Protein AF-A0A4D9CX64-F1 (afdb_monomer_lite)

Secondary structure (DSSP, 8-state):
-HHHHHHHHHHHS-----EEESSPPSSTT-EEEEEEEE-----S---------PPPPPP--PPP----EEEEEEEEEEESSPPTT--PPP-SEEEE-SBGGGHHHHHHHHGGG--TT-EEEE--BSS-HHHHHHHHHHHHHHHHT-S--PEEEE--SSS-GGGHHHHHHHHHHHHHHHHHHHHHTT--GGGGTTTS-SS--S--THHHHHHHHHHHHHHHHHHHHHTTT-SS--PPPPPHHHHHHHHHHHHHHTTTPPPHHHHHHHHHHHHHSS-----

Sequence (279 aa):
MGCLVAAALSEKAKAKVTLLTRRSPPSPMATVQVKKSYPDIPPVFSSSFSSSSSPSSPSSSSPSSPTGKSYAATLPLQSSQTEEGGEAPGIKYLLMLTKAYDFKKALRQIFPRLTAESVVVVLSNGMGWEEEAKEVLREGGKEGGREGGPTLVLGSVTHAPVDMRRRLWLKFGANCIINPLTLLLHCRNGAVLEGGREGGREGGLGELILALCEETAQVAKALAKETSGSPTPPCPSPTAGELEAFTVKVAAATAWNESSMLRDGRAGGRRGGGRRSST

Radius of gyration: 22.73 Å; chains: 1; bounding box: 49×67×65 Å

pLDDT: mean 71.19, std 17.68, range [28.33, 91.06]

Foldseek 3Di:
DVLVVQLCCCPPVVDQDAAEDQDADPDQFDKDKDKDKDFPQPPPDDPDDDDDDDDDDDDDDDDDDGPIDMTIDIHHYGYLADDVPDDDAAAQEAEAAEELVCLLVSCLSNQVSYDLNHEYEYPYQDDDSVVSVVVSQVVSCVVPVDDHGHHYHYDDPDDDPLCPLQVSLLSVLLCVQQQVQCQVLVAFLQCLQQCRDPPDDPDHCLVVSLVSLQVSQVVQQVVLVVVVPDPDDRRHHDHSVSSSVSNNVVSVSRVPDRRPNNVVSVVVVVVPPPDDDDD

Structure (mmCIF, N/CA/C/O backbone):
data_AF-A0A4D9CX64-F1
#
_entry.id   AF-A0A4D9CX64-F1
#
loop_
_atom_site.group_PDB
_atom_site.id
_atom_site.type_symbol
_atom_site.label_atom_id
_atom_site.label_alt_id
_atom_site.label_comp_id
_atom_site.label_asym_id
_atom_site.label_entity_id
_atom_site.label_seq_id
_atom_site.pdbx_PDB_ins_code
_atom_site.Cartn_x
_atom_site.Cartn_y
_atom_site.Cartn_z
_atom_site.occupancy
_atom_site.B_iso_or_equiv
_atom_site.auth_seq_id
_atom_site.auth_comp_id
_atom_site.auth_asym_id
_atom_site.auth_atom_id
_atom_site.pdbx_PDB_model_num
ATOM 1 N N . MET A 1 1 ? -9.738 0.998 -2.595 1.00 59.06 1 MET A N 1
ATOM 2 C CA . MET A 1 1 ? -9.475 -0.266 -1.879 1.00 59.06 1 MET A CA 1
ATOM 3 C C . MET A 1 1 ? -10.247 -0.310 -0.563 1.00 59.06 1 MET A C 1
ATOM 5 O O . MET A 1 1 ? -11.079 -1.192 -0.426 1.00 59.06 1 MET A O 1
ATOM 9 N N . GLY A 1 2 ? -10.110 0.688 0.322 1.00 70.56 2 GLY A N 1
ATOM 10 C CA . GLY A 1 2 ? -10.780 0.666 1.630 1.00 70.56 2 GLY A CA 1
ATOM 11 C C . GLY A 1 2 ? -12.305 0.487 1.631 1.00 70.56 2 GLY A C 1
ATOM 12 O O . GLY A 1 2 ? -12.797 -0.372 2.350 1.00 70.56 2 GLY A O 1
ATOM 13 N N . CYS A 1 3 ? -13.059 1.186 0.772 1.00 72.75 3 CYS A N 1
ATOM 14 C CA . CYS A 1 3 ? -14.520 1.010 0.727 1.00 72.75 3 CYS A CA 1
ATOM 15 C C . CYS A 1 3 ? -14.935 -0.407 0.284 1.00 72.75 3 CYS A C 1
ATOM 17 O O . CYS A 1 3 ? -15.920 -0.935 0.780 1.00 72.75 3 CYS A O 1
ATOM 19 N N . LEU A 1 4 ? -14.173 -1.042 -0.618 1.00 73.81 4 LEU A N 1
ATOM 20 C CA . LEU A 1 4 ? -14.433 -2.427 -1.028 1.00 73.81 4 LEU A CA 1
ATOM 21 C C . LEU A 1 4 ? -14.202 -3.397 0.131 1.00 73.81 4 LEU A C 1
ATOM 23 O O . LEU A 1 4 ? -15.043 -4.250 0.369 1.00 73.81 4 LEU A O 1
ATOM 27 N N . VAL A 1 5 ? -13.071 -3.266 0.832 1.00 75.06 5 VAL A N 1
ATOM 28 C CA . VAL A 1 5 ? -12.756 -4.109 1.997 1.00 75.06 5 VAL A CA 1
ATOM 29 C C . VAL A 1 5 ? -13.847 -3.955 3.053 1.00 75.06 5 VAL A C 1
ATOM 31 O O . VAL A 1 5 ? -14.349 -4.948 3.562 1.00 75.06 5 VAL A O 1
ATOM 34 N N . ALA A 1 6 ? -14.276 -2.719 3.311 1.00 79.94 6 ALA A N 1
ATOM 35 C CA . ALA A 1 6 ? -15.353 -2.429 4.246 1.00 79.94 6 ALA A CA 1
ATOM 36 C C . ALA A 1 6 ? -16.689 -3.073 3.828 1.00 79.94 6 ALA A C 1
ATOM 38 O O . ALA A 1 6 ? -17.335 -3.719 4.651 1.00 79.94 6 ALA A O 1
ATOM 39 N N . ALA A 1 7 ? -17.071 -2.963 2.550 1.00 78.56 7 ALA A N 1
ATOM 40 C CA . ALA A 1 7 ? -18.278 -3.600 2.027 1.00 78.56 7 ALA A CA 1
ATOM 41 C C . ALA A 1 7 ? -18.195 -5.133 2.096 1.00 78.56 7 ALA A C 1
ATOM 43 O O . ALA A 1 7 ? -19.133 -5.775 2.550 1.00 78.56 7 ALA A O 1
ATOM 44 N N . ALA A 1 8 ? -17.053 -5.722 1.735 1.00 77.06 8 ALA A N 1
ATOM 45 C CA . ALA A 1 8 ? -16.848 -7.166 1.793 1.00 77.06 8 ALA A CA 1
ATOM 46 C C . ALA A 1 8 ? -16.874 -7.710 3.232 1.00 77.06 8 ALA A C 1
ATOM 48 O O . ALA A 1 8 ? -17.474 -8.754 3.474 1.00 77.06 8 ALA A O 1
ATOM 49 N N . LEU A 1 9 ? -16.264 -7.009 4.194 1.00 79.44 9 LEU A N 1
ATOM 50 C CA . LEU A 1 9 ? -16.314 -7.379 5.614 1.00 79.44 9 LEU A CA 1
ATOM 51 C C . LEU A 1 9 ? -17.736 -7.282 6.177 1.00 79.44 9 LEU A C 1
ATOM 53 O O . LEU A 1 9 ? -18.161 -8.161 6.925 1.00 79.44 9 LEU A O 1
ATOM 57 N N . SER A 1 10 ? -18.478 -6.243 5.797 1.00 81.31 10 SER A N 1
ATOM 58 C CA . SER A 1 10 ? -19.868 -6.073 6.217 1.00 81.31 10 SER A CA 1
ATOM 59 C C . SER A 1 10 ? -20.778 -7.151 5.618 1.00 81.31 10 SER A C 1
ATOM 61 O O . SER A 1 10 ? -21.528 -7.786 6.351 1.00 81.31 10 SER A O 1
ATOM 63 N N . GLU A 1 11 ? -20.674 -7.412 4.315 1.00 80.69 11 GLU A N 1
ATOM 64 C CA . GLU A 1 11 ? -21.572 -8.319 3.594 1.00 80.69 11 GLU A CA 1
ATOM 65 C C . GLU A 1 11 ? -21.239 -9.802 3.830 1.00 80.69 11 GLU A C 1
ATOM 67 O O . GLU A 1 11 ? -22.131 -10.600 4.111 1.00 80.69 11 GLU A O 1
ATOM 72 N N . LYS A 1 12 ? -19.954 -10.191 3.760 1.00 75.81 12 LYS A N 1
ATOM 73 C CA . LYS A 1 12 ? -19.540 -11.603 3.874 1.00 75.81 12 LYS A CA 1
ATOM 74 C C . LYS A 1 12 ? -19.226 -12.042 5.292 1.00 75.81 12 LYS A C 1
ATOM 76 O O . LYS A 1 12 ? -19.611 -13.139 5.681 1.00 75.81 12 LYS A O 1
ATOM 81 N N . ALA A 1 13 ? -18.504 -11.218 6.048 1.00 74.25 13 ALA A N 1
ATOM 82 C CA . ALA A 1 13 ? -18.108 -11.566 7.412 1.00 74.25 13 ALA A CA 1
ATOM 83 C C . ALA A 1 13 ? -19.136 -11.109 8.460 1.00 74.25 13 ALA A C 1
ATOM 85 O O . ALA A 1 13 ? -18.946 -11.382 9.642 1.00 74.25 13 ALA A O 1
ATOM 86 N N . LYS A 1 14 ? -20.208 -10.411 8.043 1.00 80.00 14 LYS A N 1
ATOM 87 C CA . LYS A 1 14 ? -21.229 -9.818 8.928 1.00 80.00 14 LYS A CA 1
ATOM 88 C C . LYS A 1 14 ? -20.616 -8.958 10.043 1.00 80.00 14 LYS A C 1
ATOM 90 O O . LYS A 1 14 ? -21.176 -8.835 11.130 1.00 80.00 14 LYS A O 1
ATOM 95 N N . ALA A 1 15 ? -19.448 -8.371 9.781 1.00 78.50 15 ALA A N 1
ATOM 96 C CA . ALA A 1 15 ? -18.737 -7.559 10.754 1.00 78.50 15 ALA A CA 1
ATOM 97 C C . ALA A 1 15 ? -19.396 -6.179 10.884 1.00 78.50 15 ALA A C 1
ATOM 99 O O . ALA A 1 15 ? -19.818 -5.578 9.891 1.00 78.50 15 ALA A O 1
ATOM 100 N N . LYS A 1 16 ? -19.428 -5.634 12.105 1.00 85.62 16 LYS A N 1
ATOM 101 C CA . LYS A 1 16 ? -19.806 -4.235 12.335 1.00 85.62 16 LYS A CA 1
ATOM 102 C C . LYS A 1 16 ? -18.655 -3.339 11.881 1.00 85.62 16 LYS A C 1
ATOM 104 O O . LYS A 1 16 ? -17.635 -3.245 12.558 1.00 85.62 16 LYS A O 1
ATOM 109 N N . VAL A 1 17 ? -18.815 -2.705 10.723 1.00 86.62 17 VAL A N 1
ATOM 110 C CA . VAL A 1 17 ? -17.788 -1.856 10.109 1.00 86.62 17 VAL A CA 1
ATOM 111 C C . VAL A 1 17 ? -18.222 -0.396 10.165 1.00 86.62 17 VAL A C 1
ATOM 113 O O . VAL A 1 17 ? -19.320 -0.064 9.733 1.00 86.62 17 VAL A O 1
ATOM 116 N N . THR A 1 18 ? -17.332 0.474 10.640 1.00 87.94 18 THR A N 1
ATOM 117 C CA . THR A 1 18 ? -17.516 1.931 10.642 1.00 87.94 18 THR A CA 1
ATOM 118 C C . THR A 1 18 ? -16.404 2.579 9.829 1.00 87.94 18 THR A C 1
ATOM 120 O O . THR A 1 18 ? -15.235 2.222 9.975 1.00 87.94 18 THR A O 1
ATOM 123 N N . LEU A 1 19 ? -16.755 3.536 8.970 1.00 88.12 19 LEU A N 1
ATOM 124 C CA . LEU A 1 19 ? -15.785 4.319 8.213 1.00 88.12 19 LEU A CA 1
ATOM 125 C C . LEU A 1 19 ? -15.414 5.579 8.996 1.00 88.12 19 LEU A C 1
ATOM 127 O O . LEU A 1 19 ? -16.281 6.374 9.351 1.00 88.12 19 LEU A O 1
ATOM 131 N N . LEU A 1 20 ? -14.118 5.772 9.237 1.00 86.81 20 LEU A N 1
ATOM 132 C CA . LEU A 1 20 ? -13.610 6.975 9.890 1.00 86.81 20 LEU A CA 1
ATOM 133 C C . LEU A 1 20 ? -13.260 8.040 8.852 1.00 86.81 20 LEU A C 1
ATOM 135 O O . LEU A 1 20 ? -12.518 7.775 7.902 1.00 86.81 20 LEU A O 1
ATOM 139 N N . THR A 1 21 ? -13.783 9.250 9.038 1.00 83.06 21 THR A N 1
ATOM 140 C CA . THR A 1 21 ? -13.524 10.395 8.162 1.00 83.06 21 THR A CA 1
ATOM 141 C C . THR A 1 21 ? -12.762 11.486 8.888 1.00 83.06 21 THR A C 1
ATOM 143 O O . THR A 1 21 ? -13.040 11.814 10.037 1.00 83.06 21 THR A O 1
ATOM 146 N N . ARG A 1 22 ? -11.831 12.118 8.164 1.00 75.62 22 ARG A N 1
ATOM 147 C CA . ARG A 1 22 ? -11.000 13.205 8.696 1.00 75.62 22 ARG A CA 1
ATOM 148 C C . ARG A 1 22 ? -11.808 14.423 9.155 1.00 75.62 22 ARG A C 1
ATOM 150 O O . ARG A 1 22 ? -11.364 15.123 10.058 1.00 75.62 22 ARG A O 1
ATOM 157 N N . ARG A 1 23 ? -12.930 14.704 8.487 1.00 76.12 23 ARG A N 1
ATOM 158 C CA . ARG A 1 23 ? -13.875 15.772 8.842 1.00 76.12 23 ARG A CA 1
ATOM 159 C C . ARG A 1 23 ? -15.072 15.159 9.550 1.00 76.12 23 ARG A C 1
ATOM 161 O O . ARG A 1 23 ? -15.461 14.045 9.187 1.00 76.12 23 ARG A O 1
ATOM 168 N N . SER A 1 24 ? -15.663 15.905 10.481 1.00 74.00 24 SER A N 1
ATOM 169 C CA . SER A 1 24 ? -16.933 15.519 11.084 1.00 74.00 24 SER A CA 1
ATOM 170 C C . SER A 1 24 ? -17.982 15.319 9.986 1.00 74.00 24 SER A C 1
ATOM 172 O O . SER A 1 24 ? -18.069 16.142 9.064 1.00 74.00 24 SER A O 1
ATOM 174 N N . PRO A 1 25 ? -18.720 14.200 10.014 1.00 75.00 25 PRO A N 1
ATOM 175 C CA . PRO A 1 25 ? -19.797 13.976 9.069 1.00 75.00 25 PRO A CA 1
ATOM 176 C C . PRO A 1 25 ? -20.883 15.056 9.222 1.00 75.00 25 PRO A C 1
ATOM 178 O O . PRO A 1 25 ? -21.025 15.637 10.295 1.00 75.00 25 PRO A O 1
ATOM 181 N N . PRO A 1 26 ? -21.688 15.311 8.175 1.00 70.81 26 PRO A N 1
ATOM 182 C CA . PRO A 1 26 ? -22.748 16.324 8.217 1.00 70.81 26 PRO A CA 1
ATOM 183 C C . PRO A 1 26 ? -23.865 16.000 9.226 1.00 70.81 26 PRO A C 1
ATOM 185 O O . PRO A 1 26 ? -24.699 16.850 9.513 1.00 70.81 26 PRO A O 1
ATOM 188 N N . SER A 1 27 ? -23.906 14.766 9.735 1.00 74.75 27 SER A N 1
ATOM 189 C CA . SER A 1 27 ? -24.845 14.293 10.749 1.00 74.75 27 SER A CA 1
ATOM 190 C C . SER A 1 27 ? -24.214 13.139 11.544 1.00 74.75 27 SER A C 1
ATOM 192 O O . SER A 1 27 ? -23.472 12.347 10.952 1.00 74.75 27 SER A O 1
ATOM 194 N N . PRO A 1 28 ? -24.541 12.974 12.840 1.00 68.50 28 PRO A N 1
ATOM 195 C CA . PRO A 1 28 ? -24.103 11.831 13.650 1.00 68.50 28 PRO A CA 1
ATOM 196 C C . PRO A 1 28 ? -24.631 10.473 13.150 1.00 68.50 28 PRO A C 1
ATOM 198 O O . PRO A 1 28 ? -24.070 9.436 13.495 1.00 68.50 28 PRO A O 1
ATOM 201 N N . MET A 1 29 ? -25.672 10.460 12.304 1.00 75.81 29 MET A N 1
ATOM 202 C CA . MET A 1 29 ? -26.190 9.252 11.639 1.00 75.81 29 MET A CA 1
ATOM 203 C C . MET A 1 29 ? -25.788 9.161 10.160 1.00 75.81 29 MET A C 1
ATOM 205 O O . MET A 1 29 ? -26.411 8.434 9.385 1.00 75.81 29 MET A O 1
ATOM 209 N N . ALA A 1 30 ? -24.771 9.912 9.726 1.00 83.75 30 ALA A N 1
ATOM 210 C CA . ALA A 1 30 ? -24.348 9.875 8.335 1.00 83.75 30 ALA A CA 1
ATOM 211 C C . ALA A 1 30 ? -23.888 8.467 7.935 1.00 83.75 30 ALA A C 1
ATOM 213 O O . ALA A 1 30 ? -23.122 7.806 8.638 1.00 83.75 30 ALA A O 1
ATOM 214 N N . THR A 1 31 ? -24.328 8.027 6.760 1.00 87.19 31 THR A N 1
ATOM 215 C CA . THR A 1 31 ? -23.933 6.747 6.175 1.00 87.19 31 THR A CA 1
ATOM 216 C C . THR A 1 31 ? -23.414 6.945 4.757 1.00 87.19 31 THR A C 1
ATOM 218 O O . THR A 1 31 ? -23.707 7.941 4.096 1.00 87.19 31 THR A O 1
ATOM 221 N N . VAL A 1 32 ? -22.621 5.987 4.282 1.00 85.06 32 VAL A N 1
ATOM 222 C CA . VAL A 1 32 ? -22.150 5.921 2.898 1.00 85.06 32 VAL A CA 1
ATOM 223 C C . VAL A 1 32 ? -22.596 4.609 2.291 1.00 85.06 32 VAL A C 1
ATOM 225 O O . VAL A 1 32 ? -22.288 3.537 2.811 1.00 85.06 32 VAL A O 1
ATOM 228 N N . GLN A 1 33 ? -23.269 4.704 1.147 1.00 85.44 33 GLN A N 1
ATOM 229 C CA . GLN A 1 33 ? -23.520 3.552 0.297 1.00 85.44 33 GLN A CA 1
ATOM 230 C C . GLN A 1 33 ? -22.275 3.256 -0.534 1.00 85.44 33 GLN A C 1
ATOM 232 O O . GLN A 1 33 ? -21.823 4.071 -1.342 1.00 85.44 33 GLN A O 1
ATOM 237 N N . VAL A 1 34 ? -21.712 2.069 -0.344 1.00 81.56 34 VAL A N 1
ATOM 238 C CA . VAL A 1 34 ? -20.621 1.556 -1.161 1.00 81.56 34 VAL A CA 1
ATOM 239 C C . VAL A 1 34 ? -21.179 0.475 -2.063 1.00 81.56 34 VAL A C 1
ATOM 241 O O . VAL A 1 34 ? -21.639 -0.545 -1.569 1.00 81.56 34 VAL A O 1
ATOM 244 N N . LYS A 1 35 ? -21.074 0.665 -3.381 1.00 81.94 35 LYS A N 1
ATOM 245 C CA . LYS A 1 35 ? -21.313 -0.381 -4.381 1.00 81.94 35 LYS A CA 1
ATOM 246 C C . LYS A 1 35 ? -20.073 -0.534 -5.251 1.00 81.94 35 LYS A C 1
ATOM 248 O O . LYS A 1 35 ? -19.626 0.429 -5.884 1.00 81.94 35 LYS A O 1
ATOM 253 N N . LYS A 1 36 ? -19.474 -1.724 -5.252 1.00 72.94 36 LYS A N 1
ATOM 254 C CA . LYS A 1 36 ? -18.280 -2.021 -6.047 1.00 72.94 36 LYS A CA 1
ATOM 255 C C . LYS A 1 36 ? -18.340 -3.416 -6.646 1.00 72.94 36 LYS A C 1
ATOM 257 O O . LYS A 1 36 ? -18.462 -4.396 -5.924 1.00 72.94 36 LYS A O 1
ATOM 262 N N . SER A 1 37 ? -18.159 -3.481 -7.958 1.00 69.25 37 SER A N 1
ATOM 263 C CA . SER A 1 37 ? -18.071 -4.726 -8.713 1.00 69.25 37 SER A CA 1
ATOM 264 C C . SER A 1 37 ? -16.650 -4.918 -9.218 1.00 69.25 37 SER A C 1
ATOM 266 O O . SER A 1 37 ? -15.996 -3.953 -9.620 1.00 69.25 37 SER A O 1
ATOM 268 N N . TYR A 1 38 ? -16.175 -6.155 -9.164 1.00 61.81 38 TYR A N 1
ATOM 269 C CA . TYR A 1 38 ? -14.876 -6.554 -9.680 1.00 61.81 38 TYR A CA 1
ATOM 270 C C . TYR A 1 38 ? -15.043 -7.775 -10.573 1.00 61.81 38 TYR A C 1
ATOM 272 O O . TYR A 1 38 ? -15.845 -8.649 -10.240 1.00 61.81 38 TYR A O 1
ATOM 280 N N . PRO A 1 39 ? -14.303 -7.847 -11.690 1.00 57.12 39 PRO A N 1
ATOM 281 C CA . PRO A 1 39 ? -14.264 -9.062 -12.487 1.00 57.12 39 PRO A CA 1
ATOM 282 C C . PRO A 1 39 ? -13.769 -10.217 -11.613 1.00 57.12 39 PRO A C 1
ATOM 284 O O . PRO A 1 39 ? -12.989 -9.998 -10.679 1.00 57.12 39 PRO A O 1
ATOM 2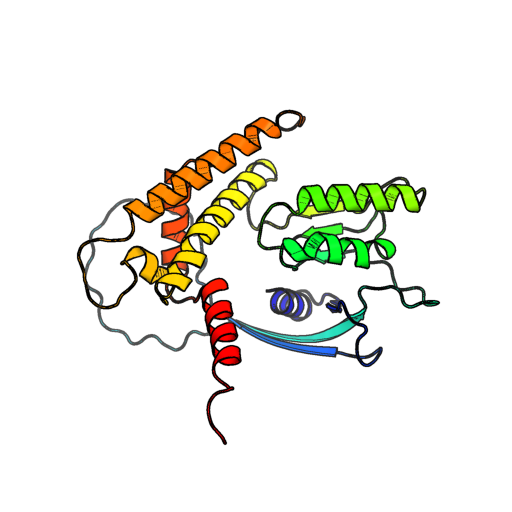87 N N . ASP A 1 40 ? -14.225 -11.435 -11.898 1.00 55.16 40 ASP A N 1
ATOM 288 C CA . ASP A 1 40 ? -13.615 -12.609 -11.292 1.00 55.16 40 ASP A CA 1
ATOM 289 C C . ASP A 1 40 ? -12.140 -12.637 -11.690 1.00 55.16 40 ASP A C 1
ATOM 291 O O . ASP A 1 40 ? -11.783 -12.756 -12.861 1.00 55.16 40 ASP A O 1
ATOM 295 N N . ILE A 1 41 ? -11.279 -12.435 -10.695 1.00 48.91 41 ILE A N 1
ATOM 296 C CA . ILE A 1 41 ? -9.842 -12.566 -10.872 1.00 48.91 41 ILE A CA 1
ATOM 297 C C . ILE A 1 41 ? -9.594 -14.077 -10.842 1.00 48.91 41 ILE A C 1
ATOM 299 O O . ILE A 1 41 ? -9.869 -14.686 -9.800 1.00 48.91 41 ILE A O 1
ATOM 303 N N . PRO A 1 42 ? -9.134 -14.706 -11.943 1.00 43.91 42 PRO A N 1
ATOM 304 C CA . PRO A 1 42 ? -8.733 -16.107 -11.899 1.00 43.91 42 PRO A CA 1
ATOM 305 C C . PRO A 1 42 ? -7.696 -16.271 -10.781 1.00 43.91 42 PRO A C 1
ATOM 307 O O . PRO A 1 42 ? -6.931 -15.332 -10.543 1.00 43.91 42 PRO A O 1
ATOM 310 N N . PRO A 1 43 ? -7.686 -17.402 -10.052 1.00 37.56 43 PRO A N 1
ATOM 311 C CA . PRO A 1 43 ? -6.777 -17.598 -8.934 1.00 37.56 43 PRO A CA 1
ATOM 312 C C . PRO A 1 43 ? -5.353 -17.316 -9.402 1.00 37.56 43 PRO A C 1
ATOM 314 O O . PRO A 1 43 ? -4.764 -18.057 -10.187 1.00 37.56 43 PRO A O 1
ATOM 317 N N . VAL A 1 44 ? -4.808 -16.191 -8.946 1.00 42.94 44 VAL A N 1
ATOM 318 C CA . VAL A 1 44 ? -3.391 -15.922 -9.100 1.00 42.94 44 VAL A CA 1
ATOM 319 C C . VAL A 1 44 ? -2.751 -16.976 -8.211 1.00 42.94 44 VAL A C 1
ATOM 321 O O . VAL A 1 44 ? -3.060 -17.013 -7.023 1.00 42.94 44 VAL A O 1
ATOM 324 N N . PHE A 1 45 ? -1.917 -17.835 -8.794 1.00 41.00 45 PHE A N 1
ATOM 325 C CA . PHE A 1 45 ? -1.191 -18.921 -8.126 1.00 41.00 45 PHE A CA 1
ATOM 326 C C . PHE A 1 45 ? -1.961 -20.247 -7.960 1.00 41.00 45 PHE A C 1
ATOM 328 O O . PHE A 1 45 ? -2.460 -20.575 -6.889 1.00 41.00 45 PHE A O 1
ATOM 335 N N . SER A 1 46 ? -1.916 -21.079 -9.005 1.00 32.50 46 SER A N 1
ATOM 336 C CA . SER A 1 46 ? -1.621 -22.505 -8.822 1.00 32.50 46 SER A CA 1
ATOM 337 C C . SER A 1 46 ? -0.111 -22.666 -8.968 1.00 32.50 46 SER A C 1
ATOM 339 O O . SER A 1 46 ? 0.444 -22.389 -10.032 1.00 32.50 46 SER A O 1
ATOM 341 N N . SER A 1 47 ? 0.581 -23.038 -7.896 1.00 36.06 47 SER A N 1
ATOM 342 C CA . SER A 1 47 ? 1.972 -23.476 -7.971 1.00 36.06 47 SER A CA 1
ATOM 343 C C . SER A 1 47 ? 2.021 -24.804 -8.722 1.00 36.06 47 SER A C 1
ATOM 345 O O . SER A 1 47 ? 1.843 -25.870 -8.137 1.00 36.06 47 SER A O 1
ATOM 347 N N . SER A 1 48 ? 2.243 -24.745 -10.028 1.00 30.47 48 SER A N 1
ATOM 348 C CA . SER A 1 48 ? 2.567 -25.922 -10.825 1.00 30.47 48 SER A CA 1
ATOM 349 C C . SER A 1 48 ? 3.644 -25.520 -11.821 1.00 30.47 48 SER A C 1
ATOM 351 O O . SER A 1 48 ? 3.368 -25.043 -12.916 1.00 30.47 48 SER A O 1
ATOM 353 N N . PHE A 1 49 ? 4.897 -25.659 -11.391 1.00 32.53 49 PHE A N 1
ATOM 354 C CA . PHE A 1 49 ? 6.011 -25.800 -12.317 1.00 32.53 49 PHE A CA 1
ATOM 355 C C . PHE A 1 49 ? 5.766 -27.086 -13.110 1.00 32.53 49 PHE A C 1
ATOM 357 O O . PHE A 1 49 ? 5.790 -28.179 -12.550 1.00 32.53 49 PHE A O 1
ATOM 364 N N . SER A 1 50 ? 5.499 -26.969 -14.403 1.00 28.33 50 SER A N 1
ATOM 365 C CA . SER A 1 50 ? 5.667 -28.074 -15.340 1.00 28.33 50 SER A CA 1
ATOM 366 C C . SER A 1 50 ? 6.146 -27.503 -16.662 1.00 28.33 50 SER A C 1
ATOM 368 O O . SER A 1 50 ? 5.550 -26.598 -17.242 1.00 28.33 50 SER A O 1
ATOM 370 N N . SER A 1 51 ? 7.317 -27.985 -17.041 1.00 33.59 51 SER A N 1
ATOM 371 C CA . SER A 1 51 ? 8.085 -27.654 -18.225 1.00 33.59 51 SER A CA 1
ATOM 372 C C . SER A 1 51 ? 7.403 -28.119 -19.515 1.00 33.59 51 SER A C 1
ATOM 374 O O . SER A 1 51 ? 6.813 -29.192 -19.553 1.00 33.59 51 SER A O 1
ATOM 376 N N . SER A 1 52 ? 7.604 -27.309 -20.561 1.00 34.94 52 SER A N 1
ATOM 377 C CA . SER A 1 52 ? 7.559 -27.616 -22.001 1.00 34.94 52 SER A CA 1
ATOM 378 C C . SER A 1 52 ? 6.271 -28.180 -22.617 1.00 34.94 52 SER A C 1
ATOM 380 O O . SER A 1 52 ? 5.989 -29.364 -22.478 1.00 34.94 52 SER A O 1
ATOM 382 N N . SER A 1 53 ? 5.630 -27.378 -23.478 1.00 30.53 53 SER A N 1
ATOM 383 C CA . SER A 1 53 ? 5.333 -27.753 -24.878 1.00 30.53 53 SER A CA 1
ATOM 384 C C . SER A 1 53 ? 4.741 -26.569 -25.669 1.00 30.53 53 SER A C 1
ATOM 386 O O . SER A 1 53 ? 4.062 -25.715 -25.108 1.00 30.53 53 SER A O 1
ATOM 388 N N . SER A 1 54 ? 5.076 -26.528 -26.958 1.00 30.77 54 SER A N 1
ATOM 389 C CA . SER A 1 54 ? 4.943 -25.475 -27.981 1.00 30.77 54 SER A CA 1
ATOM 390 C C . SER A 1 54 ? 3.553 -24.829 -28.181 1.00 30.77 54 SER A C 1
ATOM 392 O O . SER A 1 54 ? 2.541 -25.448 -27.863 1.00 30.77 54 SER A O 1
ATOM 394 N N . PRO A 1 55 ? 3.469 -23.615 -28.776 1.00 37.75 55 PRO A N 1
ATOM 395 C CA . PRO A 1 55 ? 2.199 -22.923 -28.987 1.00 37.75 55 PRO A CA 1
ATOM 396 C C . PRO A 1 55 ? 1.477 -23.405 -30.256 1.00 37.75 55 PRO A C 1
ATOM 398 O O . PRO A 1 55 ? 2.007 -23.302 -31.361 1.00 37.75 55 PRO A O 1
ATOM 401 N N . SER A 1 56 ? 0.237 -23.870 -30.107 1.00 31.36 56 SER A N 1
ATOM 402 C CA . SER A 1 56 ? -0.740 -23.983 -31.197 1.00 31.36 56 SER A CA 1
ATOM 403 C C . SER A 1 56 ? -1.687 -22.777 -31.188 1.00 31.36 56 SER A C 1
ATOM 405 O O . SER A 1 56 ? -2.093 -22.306 -30.126 1.00 31.36 56 SER A O 1
ATOM 407 N N . SER A 1 57 ? -2.016 -22.279 -32.379 1.00 32.59 57 SER A N 1
ATOM 408 C CA . SER A 1 57 ? -2.770 -21.051 -32.671 1.00 32.59 57 SER A CA 1
ATOM 409 C C . SER A 1 57 ? -4.132 -20.941 -31.956 1.00 32.59 57 SER A C 1
ATOM 411 O O . SER A 1 57 ? -4.822 -21.952 -31.813 1.00 32.59 57 SER A O 1
ATOM 413 N N . PRO A 1 58 ? -4.584 -19.733 -31.556 1.00 38.69 58 PRO A N 1
ATOM 414 C CA . PRO A 1 58 ? -5.869 -19.571 -30.885 1.00 38.69 58 PRO A CA 1
ATOM 415 C C . PRO A 1 58 ? -7.032 -19.540 -31.888 1.00 38.69 58 PRO A C 1
ATOM 417 O O . PRO A 1 58 ? -7.089 -18.691 -32.777 1.00 38.69 58 PRO A O 1
ATOM 420 N N . SER A 1 59 ? -7.996 -20.443 -31.710 1.00 31.31 59 SER A N 1
ATOM 421 C CA . SER A 1 59 ? -9.317 -20.373 -32.339 1.00 31.31 59 SER A CA 1
ATOM 422 C C . SER A 1 59 ? -10.166 -19.264 -31.709 1.00 31.31 59 SER A C 1
ATOM 424 O O . SER A 1 59 ? -10.241 -19.140 -30.486 1.00 31.31 59 SER A O 1
ATOM 426 N N . SER A 1 60 ? -10.841 -18.481 -32.548 1.00 38.53 60 SER A N 1
ATOM 427 C CA . SER A 1 60 ? -11.738 -17.390 -32.169 1.00 38.53 60 SER A CA 1
ATOM 428 C C . SER A 1 60 ? -13.012 -17.888 -31.474 1.00 38.53 60 SER A C 1
ATOM 430 O O . SER A 1 60 ? -13.960 -18.318 -32.131 1.00 38.53 60 SER A O 1
ATOM 432 N N . SER A 1 61 ? -13.069 -17.764 -30.150 1.00 35.34 61 SER A N 1
ATOM 433 C CA . SER A 1 61 ? -14.318 -17.802 -29.382 1.00 35.34 61 SER A CA 1
ATOM 434 C C . SER A 1 61 ? -14.509 -16.461 -28.681 1.00 35.34 61 SER A C 1
ATOM 436 O O . SER A 1 61 ? -13.672 -16.048 -27.876 1.00 35.34 61 SER A O 1
ATOM 438 N N . SER A 1 62 ? -15.599 -15.769 -29.004 1.00 34.38 62 SER A N 1
ATOM 439 C CA . SER A 1 62 ? -16.002 -14.513 -28.371 1.00 34.38 62 SER A CA 1
ATOM 440 C C . SER A 1 62 ? -16.132 -14.696 -26.850 1.00 34.38 62 SER A C 1
ATOM 442 O O . SER A 1 62 ? -16.833 -15.614 -26.420 1.00 34.38 62 SER A O 1
ATOM 444 N N . PRO A 1 63 ? -15.487 -13.864 -26.013 1.00 38.75 63 PRO A N 1
ATOM 445 C CA . PRO A 1 63 ? -15.567 -14.027 -24.569 1.00 38.75 63 PRO A CA 1
ATOM 446 C C . PRO A 1 63 ? -16.950 -13.598 -24.067 1.00 38.75 63 PRO A C 1
ATOM 448 O O . PRO A 1 63 ? -17.373 -12.457 -24.255 1.00 38.75 63 PRO A O 1
ATOM 451 N N . SER A 1 64 ? -17.649 -14.519 -23.404 1.00 41.28 64 SER A N 1
ATOM 452 C CA . SER A 1 64 ? -18.821 -14.226 -22.579 1.00 41.28 64 SER A CA 1
ATOM 453 C C . SER A 1 64 ? -18.481 -13.156 -21.537 1.00 41.28 64 SER A C 1
ATOM 455 O O . SER A 1 64 ? -17.418 -13.225 -20.915 1.00 41.28 64 SER A O 1
ATOM 457 N N . SER A 1 65 ? -19.382 -12.189 -21.329 1.00 42.19 65 SER A N 1
ATOM 458 C CA . SER A 1 65 ? -19.252 -11.135 -20.314 1.00 42.19 65 SER A CA 1
ATOM 459 C C . SER A 1 65 ? -18.747 -11.695 -18.975 1.00 42.19 65 SER A C 1
ATOM 461 O O . SER A 1 65 ? -19.331 -12.656 -18.472 1.00 42.19 65 SER A O 1
ATOM 463 N N . PRO A 1 66 ? -17.695 -11.117 -18.367 1.00 44.56 66 PRO A N 1
ATOM 464 C CA . PRO A 1 66 ? -17.148 -11.634 -17.120 1.00 44.56 66 PRO A CA 1
ATOM 465 C C . PRO A 1 66 ? -18.192 -11.528 -16.000 1.00 44.56 66 PRO A C 1
ATOM 467 O O . PRO A 1 66 ? -18.654 -10.434 -15.668 1.00 44.56 66 PRO A O 1
ATOM 470 N N . THR A 1 67 ? -18.551 -12.662 -15.397 1.00 51.38 67 THR A N 1
ATOM 471 C CA . THR A 1 67 ? -19.376 -12.744 -14.185 1.00 51.38 67 THR A CA 1
ATOM 472 C C . THR A 1 67 ? -18.596 -12.151 -13.011 1.00 51.38 67 THR A C 1
ATOM 474 O O . THR A 1 67 ? -17.819 -12.826 -12.350 1.00 51.38 67 THR A O 1
ATOM 477 N N . GLY A 1 68 ? -18.713 -10.843 -12.792 1.00 59.59 68 GLY A N 1
ATOM 478 C CA . GLY A 1 68 ? -18.004 -10.158 -11.712 1.00 59.59 68 GLY A CA 1
ATOM 479 C C . GLY A 1 68 ? -18.644 -10.376 -10.337 1.00 59.59 68 GLY A C 1
ATOM 480 O O . GLY A 1 68 ? -19.867 -10.391 -10.204 1.00 59.59 68 GLY A O 1
ATOM 481 N N . LYS A 1 69 ? -17.824 -10.450 -9.282 1.00 68.88 69 LYS A N 1
ATOM 482 C CA . LYS A 1 69 ? -18.292 -10.353 -7.891 1.00 68.88 69 LYS A CA 1
ATOM 483 C C . LYS A 1 69 ? -18.637 -8.899 -7.573 1.00 68.88 69 LYS A C 1
ATOM 485 O O . LYS A 1 69 ? -17.810 -8.003 -7.754 1.00 68.88 69 LYS A O 1
ATOM 490 N N . SER A 1 70 ? -19.839 -8.657 -7.062 1.00 77.38 70 SER A N 1
ATOM 491 C CA . SER A 1 70 ? -20.281 -7.332 -6.620 1.00 77.38 70 SER A CA 1
ATOM 492 C C . SER A 1 70 ? -20.478 -7.308 -5.113 1.00 77.38 70 SER A C 1
ATOM 494 O O . SER A 1 70 ? -21.015 -8.258 -4.563 1.00 77.38 70 SER A O 1
ATOM 496 N N . TYR A 1 71 ? -20.060 -6.214 -4.479 1.00 78.00 71 TYR A N 1
ATOM 497 C CA . TYR A 1 71 ? -20.247 -5.953 -3.055 1.00 78.00 71 TYR A CA 1
ATOM 498 C C . TYR A 1 71 ? -21.039 -4.665 -2.860 1.00 78.00 71 TYR A C 1
ATOM 500 O O . TYR A 1 71 ? -20.748 -3.655 -3.520 1.00 78.00 71 TYR A O 1
ATOM 508 N N . ALA A 1 72 ? -22.017 -4.695 -1.959 1.00 82.94 72 ALA A N 1
ATOM 509 C CA . ALA A 1 72 ? -22.844 -3.544 -1.625 1.00 82.94 72 ALA A CA 1
ATOM 510 C C . ALA A 1 72 ? -23.107 -3.458 -0.116 1.00 82.94 72 ALA A C 1
ATOM 512 O O . ALA A 1 72 ? -23.611 -4.399 0.485 1.00 82.94 72 ALA A O 1
ATOM 513 N N . ALA A 1 73 ? -22.794 -2.313 0.494 1.00 84.50 73 ALA A N 1
ATOM 514 C CA . ALA A 1 73 ? -23.045 -2.080 1.915 1.00 84.50 73 ALA A CA 1
ATOM 515 C C . ALA A 1 73 ? -23.342 -0.604 2.207 1.00 84.50 73 ALA A C 1
ATOM 517 O O . ALA A 1 73 ? -22.744 0.289 1.602 1.00 84.50 73 ALA A O 1
ATOM 518 N N . THR A 1 74 ? -24.221 -0.360 3.179 1.00 88.31 74 THR A N 1
ATOM 519 C CA . THR A 1 74 ? -24.424 0.958 3.793 1.00 88.31 74 THR A CA 1
ATOM 520 C C . THR A 1 74 ? -23.647 0.995 5.096 1.00 88.31 74 THR A C 1
ATOM 522 O O . THR A 1 74 ? -23.932 0.226 6.010 1.00 88.31 74 THR A O 1
ATOM 525 N N . LEU A 1 75 ? -22.648 1.870 5.173 1.00 85.81 75 LEU A N 1
ATOM 526 C CA . LEU A 1 75 ? -21.714 1.913 6.293 1.00 85.81 75 LEU A CA 1
ATOM 527 C C . LEU A 1 75 ? -21.848 3.232 7.061 1.00 85.81 75 LEU A C 1
ATOM 529 O O . LEU A 1 75 ? -21.894 4.283 6.417 1.00 85.81 75 LEU A O 1
ATOM 533 N N . PRO A 1 76 ? -21.874 3.217 8.404 1.00 87.50 76 PRO A N 1
ATOM 534 C CA . PRO A 1 76 ? -21.866 4.437 9.202 1.00 87.50 76 PRO A CA 1
ATOM 535 C C . PRO A 1 76 ? -20.541 5.189 9.051 1.00 87.50 76 PRO A C 1
ATOM 537 O O . PRO A 1 76 ? -19.467 4.582 8.975 1.00 87.50 76 PRO A O 1
ATOM 540 N N . LEU A 1 77 ? -20.629 6.518 9.038 1.00 85.12 77 LEU A N 1
ATOM 541 C CA . LEU A 1 77 ? -19.488 7.420 9.118 1.00 85.12 77 LEU A CA 1
ATOM 542 C C . LEU A 1 77 ? -19.336 7.941 10.542 1.00 85.12 77 LEU A C 1
ATOM 544 O O . LEU A 1 77 ? -20.302 8.373 11.163 1.00 85.12 77 LEU A O 1
ATOM 548 N N . GLN A 1 78 ? -18.103 7.961 11.030 1.00 84.69 78 GLN A N 1
ATOM 549 C CA . GLN A 1 78 ? -17.748 8.643 12.269 1.00 84.69 78 GLN A CA 1
ATOM 550 C C . GLN A 1 78 ? -16.537 9.540 12.049 1.00 84.69 78 GLN A C 1
ATOM 552 O O . GLN A 1 78 ? -15.662 9.236 11.235 1.00 84.69 78 GLN A O 1
ATOM 557 N N . SER A 1 79 ? -16.465 10.630 12.811 1.00 81.75 79 SER A N 1
ATOM 558 C CA . SER A 1 79 ? -15.251 11.437 12.865 1.00 81.75 79 SER A CA 1
ATOM 559 C C . SER A 1 79 ? -14.091 10.598 13.404 1.00 81.75 79 SER A C 1
ATOM 561 O O . SER A 1 79 ? -14.253 9.781 14.316 1.00 81.75 79 SER A O 1
ATOM 563 N N . SER A 1 80 ? -12.899 10.793 12.841 1.00 79.12 80 SER A N 1
ATOM 564 C CA . SER A 1 80 ? -11.672 10.246 13.424 1.00 79.12 80 SER A CA 1
ATOM 565 C C . SER A 1 80 ? -11.258 10.958 14.715 1.00 79.12 80 SER A C 1
ATOM 567 O O . SER A 1 80 ? -10.464 10.393 15.455 1.00 79.12 80 SER A O 1
ATOM 569 N N . GLN A 1 81 ? -11.790 12.154 14.994 1.00 74.06 81 GLN A N 1
ATOM 570 C CA . GLN A 1 81 ? -11.591 12.870 16.260 1.00 74.06 81 GLN A CA 1
ATOM 571 C C . GLN A 1 81 ? -12.644 12.474 17.300 1.00 74.06 81 GLN A C 1
ATOM 573 O O . GLN A 1 81 ? -13.788 12.180 16.953 1.00 74.06 81 GLN A O 1
ATOM 578 N N . THR A 1 82 ? -12.255 12.500 18.572 1.00 64.94 82 THR A N 1
ATOM 579 C CA . THR A 1 82 ? -13.178 12.656 19.701 1.00 64.94 82 THR A CA 1
ATOM 580 C C . THR A 1 82 ? -13.807 14.048 19.620 1.00 64.94 82 THR A C 1
ATOM 582 O O . THR A 1 82 ? -13.090 15.030 19.441 1.00 64.94 82 THR A O 1
ATOM 585 N N . GLU A 1 83 ? -15.136 14.143 19.689 1.00 59.62 83 GLU A N 1
ATOM 586 C CA . GLU A 1 83 ? -15.803 15.445 19.809 1.00 59.62 83 GLU A CA 1
ATOM 587 C C . GLU A 1 83 ? -15.504 16.041 21.192 1.00 59.62 83 GLU A C 1
ATOM 589 O O . GLU A 1 83 ? -15.398 15.301 22.174 1.00 59.62 83 GLU A O 1
ATOM 594 N N . GLU A 1 84 ? -15.336 17.365 21.276 1.00 48.34 84 GLU A N 1
ATOM 595 C CA . GLU A 1 84 ? -15.151 18.049 22.560 1.00 48.34 84 GLU A CA 1
ATOM 596 C C . GLU A 1 84 ? -16.356 17.754 23.469 1.00 48.34 84 GLU A C 1
ATOM 598 O O . GLU A 1 84 ? -17.483 18.142 23.171 1.00 48.34 84 GLU A O 1
ATOM 603 N N . GLY A 1 85 ? -16.119 17.019 24.561 1.00 51.94 85 GLY A N 1
ATOM 604 C CA . GLY A 1 85 ? -17.143 16.654 25.547 1.00 51.94 85 GLY A CA 1
ATOM 605 C C . GLY A 1 85 ? -17.861 15.315 25.322 1.00 51.94 85 GLY A C 1
ATOM 606 O O . GLY A 1 85 ? -18.726 14.973 26.125 1.00 51.94 85 GLY A O 1
ATOM 607 N N . GLY A 1 86 ? -17.510 14.537 24.288 1.00 52.88 86 GLY A N 1
ATOM 608 C CA . GLY A 1 86 ? -18.104 13.221 24.015 1.00 52.88 86 GLY A CA 1
ATOM 609 C C . GLY A 1 86 ? -17.113 12.060 24.150 1.00 52.88 86 GLY A C 1
ATOM 610 O O . GLY A 1 86 ? -16.062 12.046 23.508 1.00 52.88 86 GLY A O 1
ATOM 611 N N . GLU A 1 87 ? -17.462 11.038 24.936 1.00 55.00 87 GLU A N 1
ATOM 612 C CA . GLU A 1 87 ? -16.674 9.806 25.053 1.00 55.00 87 GLU A CA 1
ATOM 613 C C . GLU A 1 87 ? -16.892 8.933 23.801 1.00 55.00 87 GLU A C 1
ATOM 615 O O . GLU A 1 87 ? -17.883 8.212 23.663 1.00 55.00 87 GLU A O 1
ATOM 620 N N . ALA A 1 88 ? -15.995 9.039 22.815 1.00 65.44 88 ALA A N 1
ATOM 621 C CA . ALA A 1 88 ? -16.055 8.181 21.635 1.00 65.44 88 ALA A CA 1
ATOM 622 C C . ALA A 1 88 ? -15.608 6.754 22.003 1.00 65.44 88 ALA A C 1
ATOM 624 O O . ALA A 1 88 ? -14.581 6.591 22.664 1.00 65.44 88 ALA A O 1
ATOM 625 N N . PRO A 1 89 ? -16.301 5.701 21.529 1.00 71.69 89 PRO A N 1
ATOM 626 C CA . PRO A 1 89 ? -15.950 4.333 21.881 1.00 71.69 89 PRO A CA 1
ATOM 627 C C . PRO A 1 89 ? -14.544 3.977 21.387 1.00 71.69 89 PRO A C 1
ATOM 629 O O . PRO A 1 89 ? -14.161 4.313 20.252 1.00 71.69 89 PRO A O 1
ATOM 632 N N . GLY A 1 90 ? -13.807 3.270 22.249 1.00 83.12 90 GLY A N 1
ATOM 633 C CA . GLY A 1 90 ? -12.476 2.745 21.963 1.00 83.12 90 GLY A CA 1
ATOM 634 C C . GLY A 1 90 ? -12.482 1.770 20.783 1.00 83.12 90 GLY A C 1
ATOM 635 O O . GLY A 1 90 ? -13.433 1.013 20.574 1.00 83.12 90 GLY A O 1
ATOM 636 N N . ILE A 1 91 ? -11.421 1.801 19.979 1.00 87.94 91 ILE A N 1
ATOM 637 C CA . ILE A 1 91 ? -11.330 1.036 18.731 1.00 87.94 91 ILE A CA 1
ATOM 638 C C . ILE A 1 91 ? -10.494 -0.222 18.954 1.00 87.94 91 ILE A C 1
ATOM 640 O O . ILE A 1 91 ? -9.275 -0.164 18.916 1.00 87.94 91 ILE A O 1
ATOM 644 N N . LYS A 1 92 ? -11.141 -1.384 19.084 1.00 86.06 92 LYS A N 1
ATOM 645 C CA . LYS A 1 92 ? -10.434 -2.668 19.243 1.00 86.06 92 LYS A CA 1
ATOM 646 C C . LYS A 1 92 ? -9.675 -3.120 17.987 1.00 86.06 92 LYS A C 1
ATOM 648 O O . LYS A 1 92 ? -8.590 -3.676 18.094 1.00 86.06 92 LYS A O 1
ATOM 653 N N . TYR A 1 93 ? -10.233 -2.893 16.797 1.00 86.19 93 TYR A N 1
ATOM 654 C CA . TYR A 1 93 ? -9.609 -3.262 15.522 1.00 86.19 93 TYR A CA 1
ATOM 655 C C . TYR A 1 93 ? -9.663 -2.082 14.553 1.00 86.19 93 TYR A C 1
ATOM 657 O O . TYR A 1 93 ? -10.749 -1.607 14.216 1.00 86.19 93 TYR A O 1
ATOM 665 N N . LEU A 1 94 ? -8.503 -1.625 14.082 1.00 87.88 94 LEU A N 1
ATOM 666 C CA . LEU A 1 94 ? -8.381 -0.530 13.123 1.00 87.88 94 LEU A CA 1
ATOM 667 C C . LEU A 1 94 ? -7.753 -1.036 11.824 1.00 87.88 94 LEU A C 1
ATOM 669 O O . LEU A 1 94 ? -6.603 -1.459 11.816 1.00 87.88 94 LEU A O 1
ATOM 673 N N . LEU A 1 95 ? -8.476 -0.937 10.708 1.00 87.12 95 LEU A N 1
ATOM 674 C CA . LEU A 1 95 ? -7.918 -1.165 9.372 1.00 87.12 95 LEU A CA 1
ATOM 675 C C . LEU A 1 95 ? -7.461 0.169 8.780 1.00 87.12 95 LEU A C 1
ATOM 677 O O . LEU A 1 95 ? -8.278 0.973 8.325 1.00 87.12 95 LEU A O 1
ATOM 681 N N . MET A 1 96 ? -6.153 0.405 8.762 1.00 85.75 96 MET A N 1
ATOM 682 C CA . MET A 1 96 ? -5.569 1.596 8.154 1.00 85.75 96 MET A CA 1
ATOM 683 C C . MET A 1 96 ? -5.329 1.382 6.663 1.00 85.75 96 MET A C 1
ATOM 685 O O . MET A 1 96 ? -4.509 0.568 6.259 1.00 85.75 96 MET A O 1
ATOM 689 N N . LEU A 1 97 ? -6.056 2.133 5.839 1.00 82.56 97 LEU A N 1
ATOM 690 C CA . LEU A 1 97 ? -6.085 2.000 4.376 1.00 82.56 97 LEU A CA 1
ATOM 691 C C . LEU A 1 97 ? -5.690 3.311 3.669 1.00 82.56 97 LEU A C 1
ATOM 693 O O . LEU A 1 97 ? -6.067 3.544 2.516 1.00 82.56 97 LEU A O 1
ATOM 697 N N . THR A 1 98 ? -4.996 4.203 4.381 1.00 81.62 98 THR A N 1
ATOM 698 C CA . THR A 1 98 ? -4.526 5.498 3.870 1.00 81.62 98 THR A CA 1
ATOM 699 C C . THR A 1 98 ? -3.326 5.324 2.933 1.00 81.62 98 THR A C 1
ATOM 701 O O . THR A 1 98 ? -2.708 4.263 2.855 1.00 81.62 98 THR A O 1
ATOM 704 N N . LYS A 1 99 ? -2.980 6.367 2.172 1.00 76.44 99 LYS A N 1
ATOM 705 C CA . LYS A 1 99 ? -1.677 6.413 1.488 1.00 76.44 99 LYS A CA 1
ATOM 706 C C . LYS A 1 99 ? -0.575 6.661 2.529 1.00 76.44 99 LYS A C 1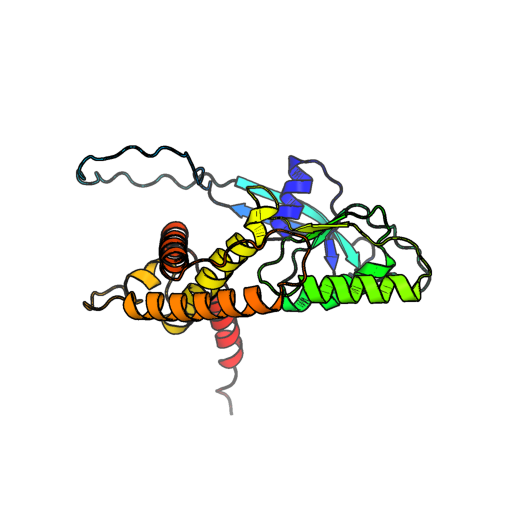
ATOM 708 O O . LYS A 1 99 ? -0.856 7.275 3.556 1.00 76.44 99 LYS A O 1
ATOM 713 N N . ALA A 1 100 ? 0.654 6.208 2.259 1.00 75.56 100 ALA A N 1
ATOM 714 C CA . ALA A 1 100 ? 1.772 6.319 3.206 1.00 75.56 100 ALA A CA 1
ATOM 715 C C . ALA A 1 100 ? 1.972 7.750 3.746 1.00 75.56 100 ALA A C 1
ATOM 717 O O . ALA A 1 100 ? 2.053 7.927 4.950 1.00 75.56 100 ALA A O 1
ATOM 718 N N . TYR A 1 101 ? 1.906 8.778 2.895 1.00 79.44 101 TYR A N 1
ATOM 719 C CA . TYR A 1 101 ? 2.089 10.177 3.316 1.00 79.44 101 TYR A CA 1
ATOM 720 C C . TYR A 1 101 ? 0.983 10.735 4.236 1.00 79.44 101 TYR A C 1
ATOM 722 O O . TYR A 1 101 ? 1.192 11.728 4.926 1.00 79.44 101 TYR A O 1
ATOM 730 N N . ASP A 1 102 ? -0.211 10.133 4.241 1.00 83.00 102 ASP A N 1
ATOM 731 C CA . ASP A 1 102 ? -1.308 10.525 5.137 1.00 83.00 102 ASP A CA 1
ATOM 732 C C . ASP A 1 102 ? -1.289 9.713 6.444 1.00 83.00 102 ASP A C 1
ATOM 734 O O . ASP A 1 102 ? -2.091 9.974 7.345 1.00 83.00 102 ASP A O 1
ATOM 738 N N . PHE A 1 103 ? -0.407 8.712 6.551 1.00 85.62 103 PHE A N 1
ATOM 739 C CA . PHE A 1 103 ? -0.401 7.736 7.634 1.00 85.62 103 PHE A CA 1
ATOM 740 C C . PHE A 1 103 ? -0.190 8.390 8.999 1.00 85.62 103 PHE A C 1
ATOM 742 O O . PHE A 1 103 ? -1.082 8.296 9.842 1.00 85.62 103 PHE A O 1
ATOM 749 N N . LYS A 1 104 ? 0.928 9.104 9.203 1.00 86.88 104 LYS A N 1
ATOM 750 C CA . LYS A 1 104 ? 1.251 9.773 10.476 1.00 86.88 104 LYS A CA 1
ATOM 751 C C . LYS A 1 104 ? 0.111 10.641 10.986 1.00 86.88 104 LYS A C 1
ATOM 753 O O . LYS A 1 104 ? -0.286 10.561 12.146 1.00 86.88 104 LYS A O 1
ATOM 758 N N . LYS A 1 105 ? -0.451 11.459 10.093 1.00 87.38 105 LYS A N 1
ATOM 759 C CA . LYS A 1 105 ? -1.539 12.380 10.420 1.00 87.38 105 LYS A CA 1
ATOM 760 C C . LYS A 1 105 ? -2.815 11.641 10.817 1.00 87.38 105 LYS A C 1
ATOM 762 O O . LYS A 1 105 ? -3.450 12.024 11.796 1.00 87.38 105 LYS A O 1
ATOM 767 N N . ALA A 1 106 ? -3.183 10.601 10.070 1.00 88.00 106 ALA A N 1
ATOM 768 C CA . ALA A 1 106 ? -4.359 9.793 10.367 1.00 88.00 106 ALA A CA 1
ATOM 769 C C . ALA A 1 106 ? -4.199 9.012 11.680 1.00 88.00 106 ALA A C 1
ATOM 771 O O . ALA A 1 106 ? -5.130 8.984 12.483 1.00 88.00 106 ALA A O 1
ATOM 772 N N . LEU A 1 107 ? -3.020 8.428 11.920 1.00 88.44 107 LEU A N 1
ATOM 773 C CA . LEU A 1 107 ? -2.741 7.680 13.142 1.00 88.44 107 LEU A CA 1
ATOM 774 C C . LEU A 1 107 ? -2.765 8.596 14.369 1.00 88.44 107 LEU A C 1
ATOM 776 O O . LEU A 1 107 ? -3.479 8.280 15.312 1.00 88.44 107 LEU A O 1
ATOM 780 N N . ARG A 1 108 ? -2.087 9.756 14.336 1.00 88.56 108 ARG A N 1
ATOM 781 C CA . ARG A 1 108 ? -2.142 10.748 15.433 1.00 88.56 108 ARG A CA 1
ATOM 782 C C . ARG A 1 108 ? -3.571 11.165 15.762 1.00 88.56 108 ARG A C 1
ATOM 784 O O . ARG A 1 108 ? -3.924 11.275 16.926 1.00 88.56 108 ARG A O 1
ATOM 791 N N . GLN A 1 109 ? -4.398 11.372 14.738 1.00 86.81 109 GLN A N 1
ATOM 792 C CA . GLN A 1 109 ? -5.784 11.796 14.926 1.00 86.81 109 GLN A CA 1
ATOM 793 C C . GLN A 1 109 ? -6.641 10.728 15.624 1.00 86.81 109 GLN A C 1
ATOM 795 O O . GLN A 1 109 ? -7.522 11.077 16.400 1.00 86.81 109 GLN A O 1
ATOM 800 N N . ILE A 1 110 ? -6.391 9.445 15.346 1.00 89.25 110 ILE A N 1
ATOM 801 C CA . ILE A 1 110 ? -7.163 8.319 15.895 1.00 89.25 110 ILE A CA 1
ATOM 802 C C . ILE A 1 110 ? -6.563 7.805 17.211 1.00 89.25 110 ILE A C 1
ATOM 804 O O . ILE A 1 110 ? -7.273 7.177 17.994 1.00 89.25 110 ILE A O 1
ATOM 808 N N . PHE A 1 111 ? -5.285 8.090 17.477 1.00 87.00 111 PHE A N 1
ATOM 809 C CA . PHE A 1 111 ? -4.540 7.586 18.631 1.00 87.00 111 PHE A CA 1
ATOM 810 C C . PHE A 1 111 ? -5.281 7.714 19.976 1.00 87.00 111 PHE A C 1
ATOM 812 O O . PHE A 1 111 ? -5.300 6.722 20.703 1.00 87.00 111 PHE A O 1
ATOM 819 N N . PRO A 1 112 ? -5.977 8.828 20.299 1.00 86.88 112 PRO A N 1
ATOM 820 C CA . PRO A 1 112 ? -6.721 8.951 21.560 1.00 86.88 112 PRO A CA 1
ATOM 821 C C . PRO A 1 112 ? -7.815 7.890 21.770 1.00 86.88 112 PRO A C 1
ATOM 823 O O . PRO A 1 112 ? -8.213 7.623 22.899 1.00 86.88 112 PRO A O 1
ATOM 826 N N . ARG A 1 113 ? -8.302 7.267 20.689 1.00 86.31 113 ARG A N 1
ATOM 827 C CA . ARG A 1 113 ? -9.329 6.214 20.712 1.00 86.31 113 ARG A CA 1
ATOM 828 C C . ARG A 1 113 ? -8.741 4.800 20.743 1.00 86.31 113 ARG A C 1
ATOM 830 O O . ARG A 1 113 ? -9.503 3.832 20.748 1.00 86.31 113 ARG A O 1
ATOM 837 N N . LEU A 1 114 ? -7.414 4.667 20.708 1.00 86.94 114 LEU A N 1
ATOM 838 C CA . LEU A 1 114 ? -6.709 3.389 20.766 1.00 86.94 114 LEU A CA 1
ATOM 839 C C . LEU A 1 114 ? -6.311 3.056 22.208 1.00 86.94 114 LEU A C 1
ATOM 841 O O . LEU A 1 114 ? -5.991 3.918 23.025 1.00 86.94 114 LEU A O 1
ATOM 845 N N . THR A 1 115 ? -6.324 1.765 22.502 1.00 84.62 115 THR A N 1
ATOM 846 C CA . THR A 1 115 ? -5.926 1.157 23.775 1.00 84.62 115 THR A CA 1
ATOM 847 C C . THR A 1 115 ? -4.804 0.143 23.538 1.00 84.62 115 THR A C 1
ATOM 849 O O . THR A 1 115 ? -4.518 -0.217 22.396 1.00 84.62 115 THR A O 1
ATOM 852 N N . ALA A 1 116 ? -4.190 -0.367 24.608 1.00 81.62 116 ALA A N 1
ATOM 853 C CA . ALA A 1 116 ? -3.190 -1.435 24.510 1.00 81.62 116 ALA A CA 1
ATOM 854 C C . ALA A 1 116 ? -3.747 -2.727 23.870 1.00 81.62 116 ALA A C 1
ATOM 856 O O . ALA A 1 116 ? -3.020 -3.454 23.201 1.00 81.62 116 ALA A O 1
ATOM 857 N N . GLU A 1 117 ? -5.053 -2.982 23.999 1.00 83.44 117 GLU A N 1
ATOM 858 C CA . GLU A 1 117 ? -5.733 -4.124 23.365 1.00 83.44 117 GLU A CA 1
ATOM 859 C C . GLU A 1 117 ? -6.073 -3.896 21.886 1.00 83.44 117 GLU A C 1
ATOM 861 O O . GLU A 1 117 ? -6.573 -4.793 21.203 1.00 83.44 117 GLU A O 1
ATOM 866 N N . SER A 1 118 ? -5.863 -2.678 21.388 1.00 85.75 118 SER A N 1
ATOM 867 C CA . SER A 1 118 ? -6.230 -2.327 20.024 1.00 85.75 118 SER A CA 1
ATOM 868 C C . SER A 1 118 ? -5.239 -2.921 19.030 1.00 85.75 118 SER A C 1
ATOM 870 O O . SER A 1 118 ? -4.024 -2.776 19.175 1.00 85.75 118 SER A O 1
ATOM 872 N N . VAL A 1 119 ? -5.761 -3.548 17.978 1.00 82.75 119 VAL A N 1
ATOM 873 C CA . VAL A 1 119 ? -4.972 -4.094 16.872 1.00 82.75 119 VAL A CA 1
ATOM 874 C C . VAL A 1 119 ? -5.147 -3.206 15.647 1.00 82.75 119 VAL A C 1
ATOM 876 O O . VAL A 1 119 ? -6.245 -3.074 15.101 1.00 82.75 119 VAL A O 1
ATOM 879 N N . VAL A 1 120 ? -4.050 -2.608 15.193 1.00 84.38 120 VAL A N 1
ATOM 880 C CA . VAL A 1 120 ? -3.999 -1.762 14.001 1.00 84.38 120 VAL A CA 1
ATOM 881 C C . VAL A 1 120 ? -3.417 -2.569 12.850 1.00 84.38 120 VAL A C 1
ATOM 883 O O . VAL A 1 120 ? -2.227 -2.869 12.829 1.00 84.38 120 VAL A O 1
ATOM 886 N N . VAL A 1 121 ? -4.253 -2.906 11.873 1.00 83.12 121 VAL A N 1
ATOM 887 C CA . VAL A 1 121 ? -3.842 -3.589 10.647 1.00 83.12 121 VAL A CA 1
ATOM 888 C C . VAL A 1 121 ? -3.589 -2.557 9.555 1.00 83.12 121 VAL A C 1
ATOM 890 O O . VAL A 1 121 ? -4.515 -1.894 9.082 1.00 83.12 121 VAL A O 1
ATOM 893 N N . VAL A 1 122 ? -2.335 -2.429 9.130 1.00 80.69 122 VAL A N 1
ATOM 894 C CA . VAL A 1 122 ? -1.929 -1.473 8.096 1.00 80.69 122 VAL A CA 1
ATOM 895 C C . VAL A 1 122 ? -1.986 -2.137 6.723 1.00 80.69 122 VAL A C 1
ATOM 897 O O . VAL A 1 122 ? -1.263 -3.086 6.437 1.00 80.69 122 VAL A O 1
ATOM 900 N N . LEU A 1 123 ? -2.861 -1.617 5.869 1.00 74.88 123 LEU A N 1
ATOM 901 C CA . LEU A 1 123 ? -3.105 -2.016 4.482 1.00 74.88 123 LEU A CA 1
ATOM 902 C C . LEU A 1 123 ? -2.842 -0.828 3.543 1.00 74.88 123 LEU A C 1
ATOM 904 O O . LEU A 1 123 ? -3.605 -0.547 2.613 1.00 74.88 123 LEU A O 1
ATOM 908 N N . SER A 1 124 ? -1.771 -0.092 3.818 1.00 67.81 124 SER A N 1
ATOM 909 C CA . SER A 1 124 ? -1.393 1.102 3.071 1.00 67.81 124 SER A CA 1
ATOM 910 C C . SER A 1 124 ? -0.504 0.753 1.878 1.00 67.81 124 SER A C 1
ATOM 912 O O . SER A 1 124 ? 0.305 -0.174 1.907 1.00 67.81 124 SER A O 1
ATOM 914 N N . ASN A 1 125 ? -0.644 1.515 0.793 1.00 67.19 125 ASN A N 1
ATOM 915 C CA . ASN A 1 125 ? 0.321 1.473 -0.302 1.00 67.19 125 ASN A CA 1
ATOM 916 C C . ASN A 1 125 ? 1.502 2.396 0.030 1.00 67.19 125 ASN A C 1
ATOM 918 O O . ASN A 1 125 ? 1.283 3.565 0.353 1.00 67.19 125 ASN A O 1
ATOM 922 N N . GLY A 1 126 ? 2.725 1.883 -0.122 1.00 66.31 126 GLY A N 1
ATOM 923 C CA . GLY A 1 126 ? 3.972 2.621 0.100 1.00 66.31 126 GLY A CA 1
ATOM 924 C C . GLY A 1 126 ? 4.789 2.086 1.279 1.00 66.31 126 GLY A C 1
ATOM 925 O O . GLY A 1 126 ? 4.345 1.195 2.001 1.00 66.31 126 GLY A O 1
ATOM 926 N N . MET A 1 127 ? 5.992 2.630 1.434 1.00 67.0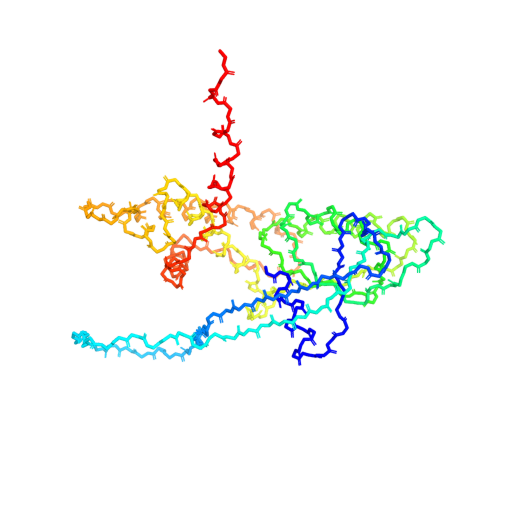6 127 MET A N 1
ATOM 927 C CA . MET A 1 127 ? 6.923 2.370 2.538 1.00 67.06 127 MET A CA 1
ATOM 928 C C . MET A 1 127 ? 7.064 3.609 3.433 1.00 67.06 127 MET A C 1
ATOM 930 O O . MET A 1 127 ? 6.474 4.644 3.135 1.00 67.06 127 MET A O 1
ATOM 934 N N . GLY A 1 128 ? 7.843 3.504 4.515 1.00 72.38 128 GLY A N 1
ATOM 935 C CA . GLY A 1 128 ? 8.274 4.644 5.340 1.00 72.38 128 GLY A CA 1
ATOM 936 C C . GLY A 1 128 ? 7.341 5.011 6.495 1.00 72.38 128 GLY A C 1
ATOM 937 O O . GLY A 1 128 ? 7.751 5.685 7.429 1.00 72.38 128 GLY A O 1
ATOM 938 N N . TRP A 1 129 ? 6.112 4.496 6.503 1.00 80.00 129 TRP A N 1
ATOM 939 C CA . TRP A 1 129 ? 5.160 4.755 7.587 1.00 80.00 129 TRP A CA 1
ATOM 940 C C . TRP A 1 129 ? 5.531 4.052 8.907 1.00 80.00 129 TRP A C 1
ATOM 942 O O . TRP A 1 129 ? 4.979 4.391 9.948 1.00 80.00 129 TRP A O 1
ATOM 952 N N . GLU A 1 130 ? 6.444 3.073 8.894 1.00 74.69 130 GLU A N 1
ATOM 953 C CA . GLU A 1 130 ? 6.843 2.317 10.093 1.00 74.69 130 GLU A CA 1
ATOM 954 C C . GLU A 1 130 ? 7.550 3.196 11.133 1.00 74.69 130 GLU A C 1
ATOM 956 O O . GLU A 1 130 ? 7.265 3.097 12.327 1.00 74.69 130 GLU A O 1
ATOM 961 N N . GLU A 1 131 ? 8.461 4.065 10.692 1.00 76.75 131 GLU A N 1
ATOM 962 C CA . GLU A 1 131 ? 9.155 5.012 11.571 1.00 76.75 131 GLU A CA 1
ATOM 963 C C . GLU A 1 131 ? 8.187 6.067 12.099 1.00 76.75 131 GLU A C 1
ATOM 965 O O . GLU A 1 131 ? 8.148 6.326 13.302 1.00 76.75 131 GLU A O 1
ATOM 970 N N . GLU A 1 132 ? 7.326 6.586 11.219 1.00 82.19 132 GLU A N 1
ATOM 971 C CA . GLU A 1 132 ? 6.253 7.500 11.601 1.00 82.19 132 GLU A CA 1
ATOM 972 C C . GLU A 1 132 ? 5.320 6.870 12.640 1.00 82.19 132 GLU A C 1
ATOM 974 O O . GLU A 1 132 ? 4.917 7.528 13.595 1.00 82.19 132 GLU A O 1
ATOM 979 N N . ALA A 1 133 ? 4.991 5.585 12.490 1.00 82.12 133 ALA A N 1
ATOM 980 C CA . ALA A 1 133 ? 4.178 4.862 13.453 1.00 82.12 133 ALA A CA 1
ATOM 981 C C . ALA A 1 133 ? 4.869 4.799 14.817 1.00 82.12 133 ALA A C 1
ATOM 983 O O . ALA A 1 133 ? 4.265 5.176 15.817 1.00 82.12 133 ALA A O 1
ATOM 984 N N . LYS A 1 134 ? 6.139 4.376 14.862 1.00 80.88 134 LYS A N 1
ATOM 985 C CA . LYS A 1 134 ? 6.929 4.310 16.104 1.00 80.88 134 LYS A CA 1
ATOM 986 C C . LYS A 1 134 ? 7.013 5.667 16.798 1.00 80.88 134 LYS A C 1
ATOM 988 O O . LYS A 1 134 ? 6.885 5.730 18.019 1.00 80.88 134 LYS A O 1
ATOM 993 N N . GLU A 1 135 ? 7.195 6.743 16.036 1.00 84.31 135 GLU A N 1
ATOM 994 C CA . GLU A 1 135 ? 7.204 8.108 16.559 1.00 84.31 135 GLU A CA 1
ATOM 995 C C . GLU A 1 135 ? 5.876 8.448 17.247 1.00 84.31 135 GLU A C 1
ATOM 997 O O . GLU A 1 135 ? 5.887 8.868 18.402 1.00 84.31 135 GLU A O 1
ATOM 1002 N N . VAL A 1 136 ? 4.743 8.183 16.587 1.00 84.88 136 VAL A N 1
ATOM 1003 C CA . VAL A 1 136 ? 3.402 8.444 17.138 1.00 84.88 136 VAL A CA 1
ATOM 1004 C C . VAL A 1 136 ? 3.114 7.592 18.374 1.00 84.88 136 VAL A C 1
ATOM 1006 O O . VAL A 1 136 ? 2.588 8.104 19.358 1.00 84.88 136 VAL A O 1
ATOM 1009 N N . LEU A 1 137 ? 3.490 6.309 18.359 1.00 82.12 137 LEU A N 1
ATOM 1010 C CA . LEU A 1 137 ? 3.332 5.423 19.518 1.00 82.12 137 LEU A CA 1
ATOM 1011 C C . LEU A 1 137 ? 4.144 5.922 20.722 1.00 82.12 137 LEU A C 1
ATOM 1013 O O . LEU A 1 137 ? 3.654 5.907 21.850 1.00 82.12 137 LEU A O 1
ATOM 1017 N N . ARG A 1 138 ? 5.375 6.394 20.486 1.00 79.88 138 ARG A N 1
ATOM 1018 C CA . ARG A 1 138 ? 6.253 6.943 21.528 1.00 79.88 138 ARG A CA 1
ATOM 1019 C C . ARG A 1 138 ? 5.723 8.266 22.084 1.00 79.88 138 ARG A C 1
ATOM 1021 O O . ARG A 1 138 ? 5.813 8.490 23.286 1.00 79.88 138 ARG A O 1
ATOM 1028 N N . GLU A 1 139 ? 5.214 9.147 21.225 1.00 79.94 139 GLU A N 1
ATOM 1029 C CA . GLU A 1 139 ? 4.587 10.412 21.632 1.00 79.94 139 GLU A CA 1
ATOM 1030 C C . GLU A 1 139 ? 3.352 10.157 22.496 1.00 79.94 139 GLU A C 1
ATOM 1032 O O . GLU A 1 139 ? 3.281 10.629 23.629 1.00 79.94 139 GLU A O 1
ATOM 1037 N N . GLY A 1 140 ? 2.431 9.330 22.004 1.00 69.69 140 GLY A N 1
ATOM 1038 C CA . GLY A 1 140 ? 1.176 9.059 22.691 1.00 69.69 140 GLY A CA 1
ATOM 1039 C C . GLY A 1 140 ? 1.325 8.251 23.986 1.00 69.69 140 GLY A C 1
ATOM 1040 O O . GLY A 1 140 ? 0.529 8.418 24.907 1.00 69.69 140 GLY A O 1
ATOM 1041 N N . GLY A 1 141 ? 2.368 7.420 24.105 1.00 64.38 141 GLY A N 1
ATOM 1042 C CA . GLY A 1 141 ? 2.710 6.748 25.364 1.00 64.38 141 GLY A CA 1
ATOM 1043 C C . GLY A 1 141 ? 3.213 7.708 26.451 1.00 64.38 141 GLY A C 1
ATOM 1044 O O . GLY A 1 141 ? 2.919 7.508 27.628 1.00 64.38 141 GLY A O 1
ATOM 1045 N N . LYS A 1 142 ? 3.925 8.780 26.069 1.00 57.91 142 LYS A N 1
ATOM 1046 C CA . LYS A 1 142 ? 4.445 9.791 27.008 1.00 57.91 142 LYS A CA 1
ATOM 1047 C C . LYS A 1 142 ? 3.365 10.734 27.535 1.00 57.91 142 LYS A C 1
ATOM 1049 O O . LYS A 1 142 ? 3.420 11.101 28.701 1.00 57.91 142 LYS A O 1
ATOM 1054 N N . GLU A 1 143 ? 2.402 11.113 26.700 1.00 53.47 143 GLU A N 1
ATOM 1055 C CA . GLU A 1 143 ? 1.294 12.000 27.095 1.00 53.47 143 GLU A CA 1
ATOM 1056 C C . GLU A 1 143 ? 0.284 11.324 28.035 1.00 53.47 143 GLU A C 1
ATOM 1058 O O . GLU A 1 143 ? -0.351 11.999 28.839 1.00 53.47 143 GLU A O 1
ATOM 1063 N N . GLY A 1 144 ? 0.129 9.998 27.952 1.00 51.00 144 GLY A N 1
ATOM 1064 C CA . GLY A 1 144 ? -0.925 9.272 28.666 1.00 51.00 144 GLY A CA 1
ATOM 1065 C C . GLY A 1 144 ? -0.506 8.540 29.943 1.00 51.00 144 GLY A C 1
ATOM 1066 O O . GLY A 1 144 ? -1.370 7.932 30.570 1.00 51.00 144 GLY A O 1
ATOM 1067 N N . GLY A 1 145 ? 0.786 8.506 30.296 1.00 47.19 145 GLY A N 1
ATOM 1068 C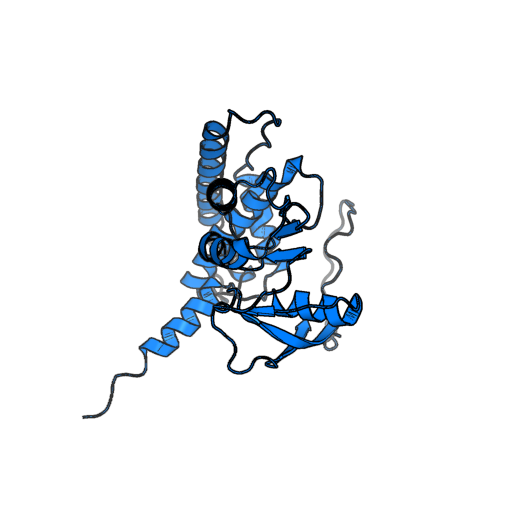 CA . GLY A 1 145 ? 1.287 7.715 31.435 1.00 47.19 145 GLY A CA 1
ATOM 1069 C C . GLY A 1 145 ? 0.946 6.214 31.366 1.00 47.19 145 GLY A C 1
ATOM 1070 O O . GLY A 1 145 ? 0.929 5.539 32.390 1.00 47.19 145 GLY A O 1
ATOM 1071 N N . ARG A 1 146 ? 0.617 5.693 30.175 1.00 55.28 146 ARG A N 1
ATOM 1072 C CA . ARG A 1 146 ? 0.129 4.323 29.959 1.00 55.28 146 ARG A CA 1
ATOM 1073 C C . ARG A 1 146 ? 1.291 3.373 29.678 1.00 55.28 146 ARG A C 1
ATOM 1075 O O . ARG A 1 146 ? 2.050 3.585 28.733 1.00 55.28 146 ARG A O 1
ATOM 1082 N N . GLU A 1 147 ? 1.379 2.287 30.441 1.00 48.47 147 GLU A N 1
ATOM 1083 C CA . GLU A 1 147 ? 2.198 1.131 30.070 1.00 48.47 147 GLU A CA 1
ATOM 1084 C C . GLU A 1 147 ? 1.521 0.374 28.915 1.00 48.47 147 GLU A C 1
ATOM 1086 O O . GLU A 1 147 ? 0.441 -0.194 29.067 1.00 48.47 147 GLU A O 1
ATOM 1091 N N . GLY A 1 148 ? 2.158 0.381 27.741 1.00 61.44 148 GLY A N 1
ATOM 1092 C CA . GLY A 1 148 ? 1.712 -0.362 26.557 1.00 61.44 148 GLY A CA 1
ATOM 1093 C C . GLY A 1 148 ? 0.960 0.478 25.514 1.00 61.44 148 GLY A C 1
ATOM 1094 O O . GLY A 1 148 ? 0.132 1.330 25.830 1.00 61.44 148 GLY A O 1
ATOM 1095 N N . GLY A 1 149 ? 1.265 0.227 24.236 1.00 70.19 149 GLY A N 1
ATOM 1096 C CA . GLY A 1 149 ? 0.623 0.848 23.071 1.00 70.19 149 GLY A CA 1
ATOM 1097 C C . GLY A 1 149 ? -0.125 -0.179 22.210 1.00 70.19 149 GLY A C 1
ATOM 1098 O O . GLY A 1 149 ? 0.029 -1.380 22.431 1.00 70.19 149 GLY A O 1
ATOM 1099 N N . PRO A 1 150 ? -0.934 0.263 21.229 1.00 80.00 150 PRO A N 1
ATOM 1100 C CA . PRO A 1 150 ? -1.648 -0.646 20.337 1.00 80.00 150 PRO A CA 1
ATOM 1101 C C . PRO A 1 150 ? -0.685 -1.548 19.556 1.00 80.00 150 PRO A C 1
ATOM 1103 O O . PRO A 1 150 ? 0.418 -1.142 19.181 1.00 80.00 150 PRO A O 1
ATOM 1106 N N . THR A 1 151 ? -1.132 -2.765 19.248 1.00 79.62 151 THR A N 1
ATOM 1107 C CA . THR A 1 151 ? -0.366 -3.707 18.425 1.00 79.62 151 THR A CA 1
ATOM 1108 C C . THR A 1 151 ? -0.502 -3.336 16.953 1.00 79.62 151 THR A C 1
ATOM 1110 O O . THR A 1 151 ? -1.613 -3.282 16.424 1.00 79.62 151 THR A O 1
ATOM 1113 N N . LEU A 1 152 ? 0.621 -3.117 16.266 1.00 77.12 152 LEU A N 1
ATOM 1114 C CA . LEU A 1 152 ? 0.638 -2.855 14.827 1.00 77.12 152 LEU A CA 1
ATOM 1115 C C . LEU A 1 152 ? 0.955 -4.133 14.053 1.00 77.12 152 LEU A C 1
ATOM 1117 O O . LEU A 1 152 ? 2.000 -4.750 14.242 1.00 77.12 152 LEU A O 1
ATOM 1121 N N . VAL A 1 153 ? 0.055 -4.496 13.143 1.00 74.19 153 VAL A N 1
ATOM 1122 C CA . VAL A 1 153 ? 0.198 -5.636 12.239 1.00 74.19 153 VAL A CA 1
ATOM 1123 C C . VAL A 1 153 ? 0.216 -5.116 10.810 1.00 74.19 153 VAL A C 1
ATOM 1125 O O . VAL A 1 153 ? -0.729 -4.478 10.349 1.00 74.19 153 VAL A O 1
ATOM 1128 N N . LEU A 1 154 ? 1.280 -5.401 10.070 1.00 69.50 154 LEU A N 1
ATOM 1129 C CA . LEU A 1 154 ? 1.328 -5.075 8.652 1.00 69.50 154 LEU A CA 1
ATOM 1130 C C . LEU A 1 154 ? 0.599 -6.163 7.849 1.00 69.50 154 LEU A C 1
ATOM 1132 O O . LEU A 1 154 ? 0.969 -7.336 7.861 1.00 69.50 154 LEU A O 1
ATOM 1136 N N . GLY A 1 155 ? -0.467 -5.772 7.152 1.00 56.75 155 GLY A N 1
ATOM 1137 C CA . GLY A 1 155 ? -1.264 -6.675 6.335 1.00 56.75 155 GLY A CA 1
ATOM 1138 C C . GLY A 1 155 ? -0.650 -6.856 4.948 1.00 56.75 155 GLY A C 1
ATOM 1139 O O . GLY A 1 155 ? -0.995 -6.146 4.006 1.00 56.75 155 GLY A O 1
ATOM 1140 N N . SER A 1 156 ? 0.246 -7.830 4.799 1.00 52.25 156 SER A N 1
ATOM 1141 C CA . SER A 1 156 ? 0.614 -8.375 3.488 1.00 52.25 156 SER A CA 1
ATOM 1142 C C . SER A 1 156 ? -0.039 -9.743 3.335 1.00 52.25 156 SER A C 1
ATOM 1144 O O . SER A 1 156 ? 0.119 -10.611 4.191 1.00 52.25 156 SER A O 1
ATOM 1146 N N . VAL A 1 157 ? -0.798 -9.948 2.257 1.00 43.06 157 VAL A N 1
ATOM 1147 C CA . VAL A 1 157 ? -1.371 -11.263 1.960 1.00 43.06 157 VAL A CA 1
ATOM 1148 C C . VAL A 1 157 ? -0.215 -12.148 1.488 1.00 43.06 157 VAL A C 1
ATOM 1150 O O . VAL A 1 157 ? 0.404 -11.845 0.469 1.00 43.06 157 VAL A O 1
ATOM 1153 N N . THR A 1 158 ? 0.046 -13.232 2.221 1.00 37.78 158 THR A N 1
ATOM 1154 C CA . THR A 1 158 ? 0.992 -14.339 1.957 1.00 37.78 158 THR A CA 1
ATOM 1155 C C . THR A 1 158 ? 2.413 -14.228 2.559 1.00 37.78 158 THR A C 1
ATOM 1157 O O . THR A 1 158 ? 3.250 -13.444 2.115 1.00 37.78 158 THR A O 1
ATOM 1160 N N . HIS A 1 159 ? 2.670 -15.149 3.502 1.00 37.53 159 HIS A N 1
ATOM 1161 C CA . HIS A 1 159 ? 3.931 -15.569 4.142 1.00 37.53 159 HIS A CA 1
ATOM 1162 C C . HIS A 1 159 ? 4.469 -14.790 5.354 1.00 37.53 159 HIS A C 1
ATOM 1164 O O . HIS A 1 159 ? 4.179 -13.616 5.560 1.00 37.53 159 HIS A O 1
ATOM 1170 N N . ALA A 1 160 ? 5.206 -15.548 6.178 1.00 41.31 160 ALA A N 1
ATOM 1171 C CA . ALA A 1 160 ? 5.759 -15.214 7.487 1.00 41.31 160 ALA A CA 1
ATOM 1172 C C . ALA A 1 160 ? 6.423 -13.819 7.555 1.00 41.31 160 ALA A C 1
ATOM 1174 O O . ALA A 1 160 ? 6.946 -13.339 6.546 1.00 41.31 160 ALA A O 1
ATOM 1175 N N . PRO A 1 161 ? 6.470 -13.187 8.748 1.00 53.06 161 PRO A N 1
ATOM 1176 C CA . PRO A 1 161 ? 6.987 -11.824 8.945 1.00 53.06 161 PRO A CA 1
ATOM 1177 C C . PRO A 1 161 ? 8.415 -11.578 8.415 1.00 53.06 161 PRO A C 1
ATOM 1179 O O . PRO A 1 161 ? 8.775 -10.432 8.160 1.00 53.06 161 PRO A O 1
ATOM 1182 N N . VAL A 1 162 ? 9.204 -12.635 8.189 1.00 53.22 162 VAL A N 1
ATOM 1183 C CA . VAL A 1 162 ? 10.623 -12.580 7.796 1.00 53.22 162 VAL A CA 1
ATOM 1184 C C . VAL A 1 162 ? 10.853 -12.014 6.378 1.00 53.22 162 VAL A C 1
ATOM 1186 O O . VAL A 1 162 ? 11.902 -11.428 6.133 1.00 53.22 162 VAL A O 1
ATOM 1189 N N . ASP A 1 163 ? 9.864 -12.060 5.471 1.00 65.06 163 ASP A N 1
ATOM 1190 C CA . ASP A 1 163 ? 10.026 -11.607 4.067 1.00 65.06 163 ASP A CA 1
ATOM 1191 C C . ASP A 1 163 ? 9.259 -10.328 3.707 1.00 65.06 163 ASP A C 1
ATOM 1193 O O . ASP A 1 163 ? 9.190 -9.910 2.544 1.00 65.06 163 ASP A O 1
ATOM 1197 N N . MET A 1 164 ? 8.640 -9.688 4.693 1.00 71.38 164 MET A N 1
ATOM 1198 C CA . MET A 1 164 ? 7.691 -8.608 4.445 1.00 71.38 164 MET A CA 1
ATOM 1199 C C . MET A 1 164 ? 8.358 -7.362 3.856 1.00 71.38 164 MET A C 1
ATOM 1201 O O . MET A 1 164 ? 7.889 -6.825 2.851 1.00 71.38 164 MET A O 1
ATOM 1205 N N . A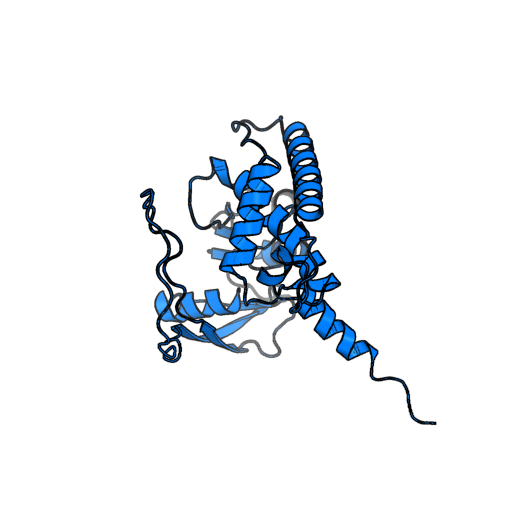RG A 1 165 ? 9.505 -6.955 4.413 1.00 75.12 165 ARG A N 1
ATOM 1206 C CA . ARG A 1 165 ? 10.300 -5.823 3.913 1.00 75.12 165 ARG A CA 1
ATOM 1207 C C . ARG A 1 165 ? 10.714 -6.028 2.457 1.00 75.12 165 ARG A C 1
ATOM 1209 O O . ARG A 1 165 ? 10.579 -5.125 1.634 1.00 75.12 165 ARG A O 1
ATOM 1216 N N . ARG A 1 166 ? 11.156 -7.238 2.115 1.00 80.50 166 ARG A N 1
ATOM 1217 C CA . ARG A 1 166 ? 11.541 -7.601 0.749 1.00 80.50 166 ARG A CA 1
ATOM 1218 C C . ARG A 1 166 ? 10.358 -7.552 -0.220 1.00 80.50 166 ARG A C 1
ATOM 1220 O O . ARG A 1 166 ? 10.486 -7.003 -1.310 1.00 80.50 166 ARG A O 1
ATOM 1227 N N . ARG A 1 167 ? 9.182 -8.050 0.177 1.00 79.69 167 ARG A N 1
ATOM 1228 C CA . ARG A 1 167 ? 7.953 -7.967 -0.639 1.00 79.69 167 ARG A CA 1
ATOM 1229 C C . ARG A 1 167 ? 7.486 -6.535 -0.856 1.00 79.69 167 ARG A C 1
ATOM 1231 O O . ARG A 1 167 ? 7.047 -6.198 -1.957 1.00 79.69 167 ARG A O 1
ATOM 1238 N N . LEU A 1 168 ? 7.591 -5.693 0.170 1.00 79.44 168 LEU A N 1
ATOM 1239 C CA . LEU A 1 168 ? 7.325 -4.272 0.013 1.00 79.44 168 LEU A CA 1
ATOM 1240 C C . LEU A 1 168 ? 8.279 -3.671 -1.024 1.00 79.44 168 LEU A C 1
ATOM 1242 O O . LEU A 1 168 ? 7.807 -2.902 -1.853 1.00 79.44 168 LEU A O 1
ATOM 1246 N N . TRP A 1 169 ? 9.573 -4.028 -1.021 1.00 84.69 169 TRP A N 1
ATOM 1247 C CA . TRP A 1 169 ? 10.544 -3.502 -1.994 1.00 84.69 169 TRP A CA 1
ATOM 1248 C C . TRP A 1 169 ? 10.210 -3.919 -3.420 1.00 84.69 169 TRP A C 1
ATOM 1250 O O . TRP A 1 169 ? 10.211 -3.074 -4.307 1.00 84.69 169 TRP A O 1
ATOM 1260 N N . LEU A 1 170 ? 9.831 -5.182 -3.631 1.00 88.25 170 LEU A N 1
ATOM 1261 C CA . LEU A 1 170 ? 9.373 -5.656 -4.940 1.00 88.25 170 LEU A CA 1
ATOM 1262 C C . LEU A 1 170 ? 8.164 -4.851 -5.440 1.00 88.25 170 LEU A C 1
ATOM 1264 O O . LEU A 1 170 ? 8.141 -4.375 -6.574 1.00 88.25 170 LEU A O 1
ATOM 1268 N N . LYS A 1 171 ? 7.174 -4.628 -4.569 1.00 86.12 171 LYS A N 1
ATOM 1269 C CA . LYS A 1 171 ? 5.995 -3.814 -4.897 1.00 86.12 171 LYS A CA 1
ATOM 1270 C C . LYS A 1 171 ? 6.344 -2.340 -5.116 1.00 86.12 171 LYS A C 1
ATOM 1272 O O . LYS A 1 171 ? 5.756 -1.701 -5.986 1.00 86.12 171 LYS A O 1
ATOM 1277 N N . PHE A 1 172 ? 7.250 -1.792 -4.313 1.00 83.00 172 PHE A N 1
ATOM 1278 C CA . PHE A 1 172 ? 7.716 -0.416 -4.426 1.00 83.00 172 PHE A CA 1
ATOM 1279 C C . PHE A 1 172 ? 8.436 -0.200 -5.755 1.00 83.00 172 PHE A C 1
ATOM 1281 O O . PHE A 1 172 ? 8.022 0.678 -6.501 1.00 83.00 172 PHE A O 1
ATOM 1288 N N . GLY A 1 173 ? 9.407 -1.049 -6.102 1.00 84.56 173 GLY A N 1
ATOM 1289 C CA . GLY A 1 173 ? 10.131 -0.966 -7.371 1.00 84.56 173 GLY A CA 1
ATOM 1290 C C . GLY A 1 173 ? 9.205 -1.051 -8.579 1.00 84.56 173 GLY A C 1
ATOM 1291 O O . GLY A 1 173 ? 9.215 -0.151 -9.415 1.00 84.56 173 GLY A O 1
ATOM 1292 N N . ALA A 1 174 ? 8.296 -2.033 -8.608 1.00 87.12 174 ALA A N 1
ATOM 1293 C CA . ALA A 1 174 ? 7.303 -2.123 -9.680 1.00 87.12 174 ALA A CA 1
ATOM 1294 C C . ALA A 1 174 ? 6.447 -0.849 -9.798 1.00 87.12 174 ALA A C 1
ATOM 1296 O O . ALA A 1 174 ? 6.165 -0.391 -10.903 1.00 87.12 174 ALA A O 1
ATOM 1297 N N . ASN A 1 175 ? 6.065 -0.231 -8.676 1.00 88.00 175 ASN A N 1
ATOM 1298 C CA . ASN A 1 175 ? 5.330 1.035 -8.687 1.00 88.00 175 ASN A CA 1
ATOM 1299 C C . ASN A 1 175 ? 6.188 2.224 -9.146 1.00 88.00 175 ASN A C 1
ATOM 1301 O O . ASN A 1 175 ? 5.659 3.093 -9.837 1.00 88.00 175 ASN A O 1
ATOM 1305 N N . CYS A 1 176 ? 7.466 2.284 -8.765 1.00 84.31 176 CYS A N 1
ATOM 1306 C CA . CYS A 1 176 ? 8.405 3.331 -9.181 1.00 84.31 176 CYS A CA 1
ATOM 1307 C C . CYS A 1 176 ? 8.694 3.297 -10.680 1.00 84.31 176 CYS A C 1
ATOM 1309 O O . CYS A 1 176 ? 9.031 4.324 -11.253 1.00 84.31 176 CYS A O 1
ATOM 1311 N N . ILE A 1 177 ? 8.507 2.144 -11.318 1.00 88.75 177 ILE A N 1
ATOM 1312 C CA . ILE A 1 177 ? 8.735 1.973 -12.751 1.00 88.75 177 ILE A CA 1
ATOM 1313 C C . ILE A 1 177 ? 7.425 2.135 -13.526 1.00 88.75 177 ILE A C 1
ATOM 1315 O O . ILE A 1 177 ? 7.309 3.000 -14.391 1.00 88.75 177 ILE A O 1
ATOM 1319 N N . ILE A 1 178 ? 6.393 1.354 -13.190 1.00 89.25 178 ILE A N 1
ATOM 1320 C CA . ILE A 1 178 ? 5.134 1.335 -13.951 1.00 89.25 178 ILE A CA 1
ATOM 1321 C C . ILE A 1 178 ? 4.404 2.678 -13.840 1.00 89.25 178 ILE A C 1
ATOM 1323 O O . ILE A 1 178 ? 3.887 3.174 -14.842 1.00 89.25 178 ILE A O 1
ATOM 1327 N N . ASN A 1 179 ? 4.341 3.300 -12.656 1.00 90.69 179 ASN A N 1
ATOM 1328 C CA . ASN A 1 179 ? 3.524 4.506 -12.485 1.00 90.69 179 ASN A CA 1
ATOM 1329 C C . ASN A 1 179 ? 4.061 5.712 -13.282 1.00 90.69 179 ASN A C 1
ATOM 1331 O O . ASN A 1 179 ? 3.253 6.320 -13.989 1.00 90.69 179 ASN A O 1
ATOM 1335 N N . PRO A 1 180 ? 5.365 6.060 -13.236 1.00 86.88 180 PRO A N 1
ATOM 1336 C CA . PRO A 1 180 ? 5.889 7.152 -14.053 1.00 86.88 180 PRO A CA 1
ATOM 1337 C C . PRO A 1 180 ? 5.847 6.844 -15.549 1.00 86.88 180 PRO A C 1
ATOM 1339 O O . PRO A 1 180 ? 5.413 7.698 -16.317 1.00 86.88 180 PRO A O 1
ATOM 1342 N N . LEU A 1 181 ? 6.216 5.627 -15.974 1.00 88.00 181 LEU A N 1
ATOM 1343 C CA . LEU A 1 181 ? 6.234 5.277 -17.401 1.00 88.00 181 LEU A CA 1
ATOM 1344 C C . LEU A 1 181 ? 4.832 5.313 -18.017 1.00 88.00 181 LEU A C 1
ATOM 1346 O O . LEU A 1 181 ? 4.642 5.912 -19.071 1.00 88.00 181 LEU A O 1
ATOM 1350 N N . THR A 1 182 ? 3.821 4.763 -17.338 1.00 91.06 182 THR A N 1
ATOM 1351 C CA . THR A 1 182 ? 2.424 4.860 -17.807 1.00 91.06 182 THR A CA 1
ATOM 1352 C C . THR A 1 182 ? 1.915 6.300 -17.866 1.00 91.06 182 THR A C 1
ATOM 1354 O O . THR A 1 182 ? 1.134 6.627 -18.760 1.00 91.06 182 THR A O 1
ATOM 1357 N N . LEU A 1 183 ? 2.346 7.178 -16.948 1.00 89.12 183 LEU A N 1
ATOM 1358 C CA . LEU A 1 183 ? 2.007 8.601 -17.001 1.00 89.12 183 LEU A CA 1
ATOM 1359 C C . LEU A 1 183 ? 2.665 9.283 -18.209 1.00 89.12 183 LEU A C 1
ATOM 1361 O O . LEU A 1 183 ? 1.957 9.940 -18.968 1.00 89.12 183 LEU A O 1
ATOM 1365 N N . LEU A 1 184 ? 3.981 9.121 -18.376 1.00 85.38 184 LEU A N 1
ATOM 1366 C CA . LEU A 1 184 ? 4.776 9.775 -19.423 1.00 85.38 184 LEU A CA 1
ATOM 1367 C C . LEU A 1 184 ? 4.380 9.319 -20.831 1.00 85.38 184 LEU A C 1
ATOM 1369 O O . LEU A 1 184 ? 4.310 10.129 -21.749 1.00 85.38 184 LEU A O 1
ATOM 1373 N N . LEU A 1 185 ? 4.091 8.029 -20.992 1.00 86.38 185 LEU A N 1
ATOM 1374 C CA . LEU A 1 185 ? 3.720 7.426 -22.275 1.00 86.38 185 LEU A CA 1
ATOM 1375 C C . LEU A 1 185 ? 2.207 7.441 -22.514 1.00 86.38 185 LEU A C 1
ATOM 1377 O O . LEU A 1 185 ? 1.741 7.017 -23.568 1.00 86.38 185 LEU A O 1
ATOM 1381 N N . HIS A 1 186 ? 1.425 7.893 -21.529 1.00 87.75 186 HIS A N 1
ATOM 1382 C CA . HIS A 1 186 ? -0.038 7.864 -21.546 1.00 87.75 186 HIS A CA 1
ATOM 1383 C C . HIS A 1 186 ? -0.640 6.486 -21.874 1.00 87.75 186 HIS A C 1
ATOM 1385 O O . HIS A 1 186 ? -1.710 6.394 -22.482 1.00 87.75 186 HIS A O 1
ATOM 1391 N N . CYS A 1 187 ? 0.019 5.415 -21.432 1.00 87.19 187 CYS A N 1
ATOM 1392 C CA . CYS A 1 187 ? -0.311 4.039 -21.784 1.00 87.19 187 CYS A CA 1
ATOM 1393 C C . CYS A 1 187 ? -0.827 3.228 -20.580 1.00 87.19 187 CYS A C 1
ATOM 1395 O O . CYS A 1 187 ? -0.686 3.621 -19.420 1.00 87.19 187 CYS A O 1
ATOM 1397 N N . ARG A 1 188 ? -1.464 2.082 -20.849 1.00 87.94 188 ARG A N 1
ATOM 1398 C CA . ARG A 1 188 ? -1.854 1.122 -19.799 1.00 87.94 188 ARG A CA 1
ATOM 1399 C C . ARG A 1 188 ? -0.629 0.352 -19.300 1.00 87.94 188 ARG A C 1
ATOM 1401 O O . ARG A 1 188 ? 0.391 0.314 -19.981 1.00 87.94 188 ARG A O 1
ATOM 1408 N N . ASN A 1 189 ? -0.741 -0.297 -18.141 1.00 89.75 189 ASN A N 1
ATOM 1409 C CA . ASN A 1 189 ? 0.398 -0.959 -17.493 1.00 89.75 189 ASN A CA 1
ATOM 1410 C C . ASN A 1 189 ? 1.145 -1.947 -18.409 1.00 89.75 189 ASN A C 1
ATOM 1412 O O . ASN A 1 189 ? 2.369 -1.989 -18.369 1.00 89.75 189 ASN A O 1
ATOM 1416 N N . GLY A 1 190 ? 0.434 -2.720 -19.236 1.00 86.31 190 GLY A N 1
ATOM 1417 C CA . GLY A 1 190 ? 1.052 -3.738 -20.097 1.00 86.31 190 GLY A CA 1
ATOM 1418 C C . GLY A 1 190 ? 1.876 -3.139 -21.234 1.00 86.31 190 GLY A C 1
ATOM 1419 O O . GLY A 1 190 ? 2.957 -3.630 -21.541 1.00 86.31 190 GLY A O 1
ATOM 1420 N N . ALA A 1 191 ? 1.419 -2.010 -21.778 1.00 86.69 191 ALA A N 1
ATOM 1421 C CA . ALA A 1 191 ? 2.069 -1.319 -22.889 1.00 86.69 191 ALA A CA 1
ATOM 1422 C C . ALA A 1 191 ? 3.432 -0.706 -22.514 1.00 86.69 191 ALA A C 1
ATOM 1424 O O . ALA A 1 191 ? 4.186 -0.298 -23.394 1.00 86.69 191 ALA A O 1
ATOM 1425 N N . VAL A 1 192 ? 3.776 -0.652 -21.220 1.00 85.38 192 VAL A N 1
ATOM 1426 C CA . VAL A 1 192 ? 5.120 -0.271 -20.754 1.00 85.38 192 VAL A CA 1
ATOM 1427 C C . VAL A 1 192 ? 6.181 -1.243 -21.279 1.00 85.38 192 VAL A C 1
ATOM 1429 O O . VAL A 1 192 ? 7.280 -0.815 -21.617 1.00 85.38 192 VAL A O 1
ATOM 1432 N N . LEU A 1 193 ? 5.848 -2.532 -21.401 1.00 82.88 193 LEU A N 1
ATOM 1433 C CA . LEU A 1 193 ? 6.773 -3.557 -21.898 1.00 82.88 193 LEU A CA 1
ATOM 1434 C C . LEU A 1 193 ? 7.032 -3.428 -23.406 1.00 82.88 193 LEU A C 1
ATOM 1436 O O . LEU A 1 193 ? 8.079 -3.835 -23.895 1.00 82.88 193 LEU A O 1
ATOM 1440 N N . GLU A 1 194 ? 6.095 -2.814 -24.123 1.00 74.50 194 GLU A N 1
ATOM 1441 C CA . GLU A 1 194 ? 6.104 -2.670 -25.582 1.00 74.50 194 GLU A CA 1
ATOM 1442 C C . GLU A 1 194 ? 6.593 -1.285 -26.041 1.00 74.50 194 GLU A C 1
ATOM 1444 O O . GLU A 1 194 ? 6.565 -0.975 -27.227 1.00 74.50 194 GLU A O 1
ATOM 1449 N N . GLY A 1 195 ? 7.038 -0.418 -25.123 1.00 62.50 195 GLY A N 1
ATOM 1450 C CA . GLY A 1 195 ? 7.530 0.919 -25.477 1.00 62.50 195 GLY A CA 1
ATOM 1451 C C . GLY A 1 195 ? 6.449 1.991 -25.658 1.00 62.50 195 GLY A C 1
ATOM 1452 O O . GLY A 1 195 ? 6.737 3.085 -26.137 1.00 62.50 195 GLY A O 1
ATOM 1453 N N . GLY A 1 196 ? 5.212 1.734 -25.222 1.00 58.12 196 GLY A N 1
ATOM 1454 C CA . GLY A 1 196 ? 4.207 2.779 -25.022 1.00 58.12 196 GLY A CA 1
ATOM 1455 C C . GLY A 1 196 ? 3.404 3.245 -26.242 1.00 58.12 196 GLY A C 1
ATOM 1456 O O . GLY A 1 196 ? 2.642 4.197 -26.087 1.00 58.12 196 GLY A O 1
ATOM 1457 N N . ARG A 1 197 ? 3.466 2.596 -27.415 1.00 45.34 197 ARG A N 1
ATOM 1458 C CA . ARG A 1 197 ? 2.494 2.831 -28.506 1.00 45.34 197 ARG A CA 1
ATOM 1459 C C . ARG A 1 197 ? 2.107 1.554 -29.249 1.00 45.34 197 ARG A C 1
ATOM 1461 O O . ARG A 1 197 ? 2.947 0.757 -29.641 1.00 45.34 197 ARG A O 1
ATOM 1468 N N . GLU A 1 198 ? 0.809 1.463 -29.513 1.00 43.53 198 GLU A N 1
ATOM 1469 C CA . GLU A 1 198 ? 0.170 0.627 -30.528 1.00 43.53 198 GLU A CA 1
ATOM 1470 C C . GLU A 1 198 ? 0.706 1.069 -31.911 1.00 43.53 198 GLU A C 1
ATOM 1472 O O . GLU A 1 198 ? 0.268 2.075 -32.469 1.00 43.53 198 GLU A O 1
ATOM 1477 N N . GLY A 1 199 ? 1.764 0.415 -32.401 1.00 44.75 199 GLY A N 1
ATOM 1478 C CA . GLY A 1 199 ? 2.444 0.766 -33.657 1.00 44.75 199 GLY A CA 1
ATOM 1479 C C . GLY A 1 199 ? 3.963 0.652 -33.541 1.00 44.75 199 GLY A C 1
ATOM 1480 O O . GLY A 1 199 ? 4.633 1.608 -33.156 1.00 44.75 199 GLY A O 1
ATOM 1481 N N . GLY A 1 200 ? 4.475 -0.538 -33.860 1.00 42.78 200 GLY A N 1
ATOM 1482 C CA . GLY A 1 200 ? 5.835 -1.001 -33.590 1.00 42.78 200 GLY A CA 1
ATOM 1483 C C . GLY A 1 200 ? 6.965 -0.073 -34.034 1.00 42.78 200 GLY A C 1
ATOM 1484 O O . GLY A 1 200 ? 7.169 0.183 -35.220 1.00 42.78 200 GLY A O 1
ATOM 1485 N N . ARG A 1 201 ? 7.770 0.341 -33.056 1.00 46.00 201 ARG A N 1
ATOM 1486 C CA . ARG A 1 201 ? 9.158 0.747 -33.258 1.00 46.00 201 ARG A CA 1
ATOM 1487 C C . ARG A 1 201 ? 10.016 -0.245 -32.476 1.00 46.00 201 ARG A C 1
ATOM 1489 O O . ARG A 1 201 ? 9.791 -0.432 -31.284 1.00 46.00 201 ARG A O 1
ATOM 1496 N N . GLU A 1 202 ? 10.935 -0.920 -33.158 1.00 45.84 202 GLU A N 1
ATOM 1497 C CA . GLU A 1 202 ? 11.897 -1.829 -32.532 1.00 45.84 202 GLU A CA 1
ATOM 1498 C C . GLU A 1 202 ? 12.785 -1.031 -31.569 1.00 45.84 202 GLU A C 1
ATOM 1500 O O . GLU A 1 202 ? 13.543 -0.156 -31.982 1.00 45.84 202 GLU A O 1
ATOM 1505 N N . GLY A 1 203 ? 12.612 -1.278 -30.271 1.00 54.88 203 GLY A N 1
ATOM 1506 C CA . GLY A 1 203 ? 13.283 -0.552 -29.194 1.00 54.88 203 GLY A CA 1
ATOM 1507 C C . GLY A 1 203 ? 12.399 -0.489 -27.953 1.00 54.88 203 GLY A C 1
ATOM 1508 O O . GLY A 1 203 ? 11.834 0.555 -27.638 1.00 54.88 203 GLY A O 1
ATOM 1509 N N . GLY A 1 204 ? 12.209 -1.630 -27.285 1.00 64.31 204 GLY A N 1
ATOM 1510 C CA . GLY A 1 204 ? 11.439 -1.694 -26.040 1.00 64.31 204 GLY A CA 1
ATOM 1511 C C . GLY A 1 204 ? 12.118 -0.920 -24.904 1.00 64.31 204 GLY A C 1
ATOM 1512 O O . GLY A 1 204 ? 13.321 -0.677 -24.927 1.00 64.31 204 GLY A O 1
ATOM 1513 N N . LEU A 1 205 ? 11.368 -0.579 -23.855 1.00 77.50 205 LEU A N 1
ATOM 1514 C CA . LEU A 1 205 ? 11.894 0.131 -22.674 1.00 77.50 205 LEU A CA 1
ATOM 1515 C C . LEU A 1 205 ? 12.693 -0.774 -21.721 1.00 77.50 205 LEU A C 1
ATOM 1517 O O . LEU A 1 205 ? 12.909 -0.402 -20.571 1.00 77.50 205 LEU A O 1
ATOM 1521 N N . GLY A 1 206 ? 13.116 -1.959 -22.172 1.00 78.19 206 GLY A N 1
ATOM 1522 C CA . GLY A 1 206 ? 13.769 -2.971 -21.340 1.00 78.19 206 GLY A CA 1
ATOM 1523 C C . GLY A 1 206 ? 15.022 -2.446 -20.640 1.00 78.19 206 GLY A C 1
ATOM 1524 O O . GLY A 1 206 ? 15.127 -2.557 -19.424 1.00 78.19 206 GLY A O 1
ATOM 1525 N N . GLU A 1 207 ? 15.916 -1.777 -21.375 1.00 80.50 207 GLU A N 1
ATOM 1526 C CA . GLU A 1 207 ? 17.141 -1.198 -20.802 1.00 80.50 207 GLU A CA 1
ATOM 1527 C C . GLU A 1 207 ? 16.840 -0.126 -19.746 1.00 80.50 207 GLU A C 1
ATOM 1529 O O . GLU A 1 207 ? 17.466 -0.101 -18.687 1.00 80.50 207 GLU A O 1
ATOM 1534 N N . LEU A 1 208 ? 15.834 0.723 -19.988 1.00 83.56 208 LEU A N 1
ATOM 1535 C CA . LEU A 1 208 ? 15.409 1.740 -19.026 1.00 83.56 208 LEU A CA 1
ATOM 1536 C C . LEU A 1 208 ? 14.790 1.106 -17.773 1.00 83.56 208 LEU A C 1
ATOM 1538 O O . LEU A 1 208 ? 15.078 1.530 -16.657 1.00 83.56 208 LEU A O 1
ATOM 1542 N N . ILE A 1 209 ? 13.939 0.094 -17.944 1.00 84.88 209 ILE A N 1
ATOM 1543 C CA . ILE A 1 209 ? 13.321 -0.638 -16.832 1.00 84.88 209 ILE A CA 1
ATOM 1544 C C . ILE A 1 209 ? 14.402 -1.299 -15.977 1.00 84.88 209 ILE A C 1
ATOM 1546 O O . ILE A 1 209 ? 14.349 -1.187 -14.751 1.00 84.88 209 ILE A O 1
ATOM 1550 N N . LEU A 1 210 ? 15.391 -1.938 -16.605 1.00 83.88 210 LEU A N 1
ATOM 1551 C CA . LEU A 1 210 ? 16.507 -2.566 -15.908 1.00 83.88 210 LEU A CA 1
ATOM 1552 C C . LEU A 1 210 ? 17.359 -1.531 -15.161 1.00 83.88 210 LEU A C 1
ATOM 1554 O O . LEU A 1 210 ? 17.657 -1.736 -13.986 1.00 83.88 210 LEU A O 1
ATOM 1558 N N . ALA A 1 211 ? 17.676 -0.392 -15.785 1.00 82.19 211 ALA A N 1
ATOM 1559 C CA . ALA A 1 211 ? 18.407 0.696 -15.132 1.00 82.19 211 ALA A CA 1
ATOM 1560 C C . ALA A 1 211 ? 17.667 1.226 -13.886 1.00 82.19 211 ALA A C 1
ATOM 1562 O O . ALA A 1 211 ? 18.258 1.352 -12.815 1.00 82.19 211 ALA A O 1
ATOM 1563 N N . LEU A 1 212 ? 16.349 1.443 -13.979 1.00 85.12 212 LEU A N 1
ATOM 1564 C CA . LEU A 1 212 ? 15.522 1.864 -12.839 1.00 85.12 212 LEU A CA 1
ATOM 1565 C C . LEU A 1 212 ? 15.434 0.788 -11.738 1.00 85.12 212 LEU A C 1
ATOM 1567 O O . LEU A 1 212 ? 15.366 1.111 -10.546 1.00 85.12 212 LEU A O 1
ATOM 1571 N N . CYS A 1 213 ? 15.432 -0.495 -12.114 1.00 85.75 213 CYS A N 1
ATOM 1572 C CA . CYS A 1 213 ? 15.500 -1.605 -11.160 1.00 85.75 213 CYS A CA 1
ATOM 1573 C C . CYS A 1 213 ? 16.842 -1.630 -10.422 1.00 85.75 213 CYS A C 1
ATOM 1575 O O . CYS A 1 213 ? 16.855 -1.858 -9.213 1.00 85.75 213 CYS A O 1
ATOM 1577 N N . GLU A 1 214 ? 17.947 -1.377 -11.125 1.00 86.56 214 GLU A N 1
ATOM 1578 C CA . GLU A 1 214 ? 19.296 -1.317 -10.559 1.00 86.56 214 GLU A CA 1
ATOM 1579 C C . GLU A 1 214 ? 19.421 -0.173 -9.544 1.00 86.56 214 GLU A C 1
ATOM 1581 O O . GLU A 1 214 ? 19.822 -0.407 -8.402 1.00 86.56 214 GLU A O 1
ATOM 1586 N N . GLU A 1 215 ? 18.953 1.030 -9.885 1.00 86.44 215 GLU A N 1
ATOM 1587 C CA . GLU A 1 215 ? 18.898 2.153 -8.939 1.00 86.44 215 GLU A CA 1
ATOM 1588 C C . GLU A 1 215 ? 18.054 1.815 -7.699 1.00 86.44 215 GLU A C 1
ATOM 1590 O O . GLU A 1 215 ? 18.476 2.029 -6.558 1.00 86.44 215 GLU A O 1
ATOM 1595 N N . THR A 1 216 ? 16.878 1.212 -7.899 1.00 84.69 216 THR A N 1
ATOM 1596 C CA . THR A 1 216 ? 16.003 0.805 -6.790 1.00 84.69 216 THR A CA 1
ATOM 1597 C C . THR A 1 216 ? 16.677 -0.243 -5.894 1.00 84.69 216 THR A C 1
ATOM 1599 O O . THR A 1 216 ? 16.581 -0.158 -4.666 1.00 84.69 216 THR A O 1
ATOM 1602 N N . ALA A 1 217 ? 17.379 -1.219 -6.478 1.00 85.44 217 ALA A N 1
ATOM 1603 C CA . ALA A 1 217 ? 18.111 -2.249 -5.742 1.00 85.44 217 ALA A CA 1
ATOM 1604 C C . ALA A 1 217 ? 19.254 -1.650 -4.909 1.00 85.44 217 ALA A C 1
ATOM 1606 O O . ALA A 1 217 ? 19.449 -2.034 -3.751 1.00 85.44 217 ALA A O 1
ATOM 1607 N N . GLN A 1 218 ? 19.984 -0.680 -5.467 1.00 84.88 218 GLN A N 1
ATOM 1608 C CA . GLN A 1 218 ? 21.064 0.017 -4.769 1.00 84.88 218 GLN A CA 1
ATOM 1609 C C . GLN A 1 218 ? 20.544 0.789 -3.554 1.00 84.88 218 GLN A C 1
ATOM 1611 O O . GLN A 1 218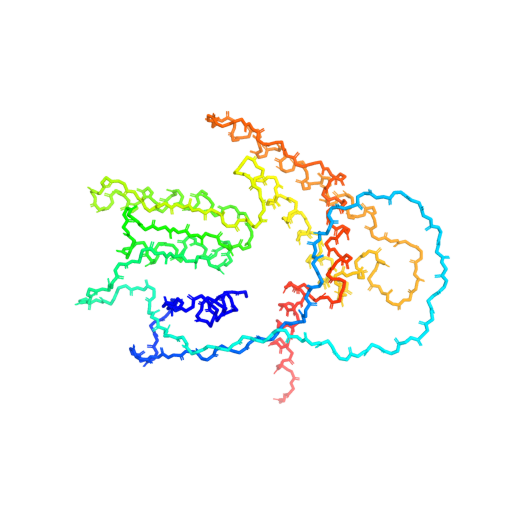 ? 21.098 0.644 -2.461 1.00 84.88 218 GLN A O 1
ATOM 1616 N N . VAL A 1 219 ? 19.433 1.520 -3.700 1.00 83.31 219 VAL A N 1
ATOM 1617 C CA . VAL A 1 219 ? 18.773 2.212 -2.580 1.00 83.31 219 VAL A CA 1
ATOM 1618 C C . VAL A 1 219 ? 18.306 1.212 -1.517 1.00 83.31 219 VAL A C 1
ATOM 1620 O O . VAL A 1 219 ? 18.582 1.391 -0.329 1.00 83.31 219 VAL A O 1
ATOM 1623 N N . ALA A 1 220 ? 17.668 0.110 -1.925 1.00 82.31 220 ALA A N 1
ATOM 1624 C CA . ALA A 1 220 ? 17.220 -0.933 -1.004 1.00 82.31 220 ALA A CA 1
ATOM 1625 C C . ALA A 1 220 ? 18.382 -1.568 -0.224 1.00 82.31 220 ALA A C 1
ATOM 1627 O O . ALA A 1 220 ? 18.236 -1.932 0.946 1.00 82.31 220 ALA A O 1
ATOM 1628 N N . LYS A 1 221 ? 19.546 -1.725 -0.861 1.00 83.75 221 LYS A N 1
ATOM 1629 C CA . LYS A 1 221 ? 20.764 -2.257 -0.238 1.00 83.75 221 LYS A CA 1
ATOM 1630 C C . LYS A 1 221 ? 21.401 -1.254 0.722 1.00 83.75 221 LYS A C 1
ATOM 1632 O O . LYS A 1 221 ? 21.867 -1.666 1.783 1.00 83.75 221 LYS A O 1
ATOM 1637 N N . ALA A 1 222 ? 21.418 0.032 0.376 1.00 79.50 222 ALA A N 1
ATOM 1638 C CA . ALA A 1 222 ? 21.942 1.091 1.236 1.00 79.50 222 ALA A CA 1
ATOM 1639 C C . ALA A 1 222 ? 21.128 1.208 2.536 1.00 79.50 222 ALA A C 1
ATOM 1641 O O . ALA A 1 222 ? 21.692 1.095 3.622 1.00 79.50 222 ALA A O 1
ATOM 1642 N N . LEU A 1 223 ? 19.798 1.282 2.436 1.00 76.12 223 LEU A N 1
ATOM 1643 C CA . LEU A 1 223 ? 18.913 1.389 3.605 1.00 76.12 223 LEU A CA 1
ATOM 1644 C C . LEU A 1 223 ? 18.952 0.144 4.504 1.00 76.12 223 LEU A C 1
ATOM 1646 O O . LEU A 1 223 ? 18.844 0.234 5.727 1.00 76.12 223 LEU A O 1
ATOM 1650 N N . ALA A 1 224 ? 19.162 -1.041 3.922 1.00 75.00 224 ALA A N 1
ATOM 1651 C CA . ALA A 1 224 ? 19.338 -2.259 4.708 1.00 75.00 224 ALA A CA 1
ATOM 1652 C C . ALA A 1 224 ? 20.613 -2.232 5.571 1.00 75.00 224 ALA A C 1
ATOM 1654 O O . ALA A 1 224 ? 20.601 -2.809 6.659 1.00 75.00 224 ALA A O 1
ATOM 1655 N N . LYS A 1 225 ? 21.682 -1.554 5.121 1.00 68.06 225 LYS A N 1
ATOM 1656 C CA . LYS A 1 225 ? 22.919 -1.379 5.900 1.00 68.06 225 LYS A CA 1
ATOM 1657 C C . LYS A 1 225 ? 22.738 -0.411 7.068 1.00 68.06 225 LYS A C 1
ATOM 1659 O O . LYS A 1 225 ? 23.302 -0.655 8.122 1.00 68.06 225 LYS A O 1
ATOM 1664 N N . GLU A 1 226 ? 21.933 0.638 6.912 1.00 61.28 226 GLU A N 1
ATOM 1665 C CA . GLU A 1 226 ? 21.666 1.607 7.989 1.00 61.28 226 GLU A CA 1
ATOM 1666 C C . GLU A 1 226 ? 20.809 1.018 9.122 1.00 61.28 226 GLU A C 1
ATOM 1668 O O . GLU A 1 226 ? 20.898 1.441 10.271 1.00 61.28 226 GLU A O 1
ATOM 1673 N N . THR A 1 227 ? 20.016 -0.017 8.827 1.00 60.09 227 THR A N 1
ATOM 1674 C CA . THR A 1 227 ? 19.098 -0.641 9.799 1.00 60.09 227 THR A CA 1
ATOM 1675 C C . THR A 1 227 ? 19.746 -1.796 10.592 1.00 60.09 227 THR A C 1
ATOM 1677 O O . THR A 1 227 ? 19.052 -2.553 11.274 1.00 60.09 227 THR A O 1
ATOM 1680 N N . SER A 1 228 ? 21.070 -1.982 10.521 1.00 53.88 228 SER A N 1
ATOM 1681 C CA . SER A 1 228 ? 21.782 -3.161 11.054 1.00 53.88 228 SER A CA 1
ATOM 1682 C C . SER A 1 228 ? 21.862 -3.267 12.590 1.00 53.88 228 SER A C 1
ATOM 1684 O O . SER A 1 228 ? 22.588 -4.114 13.099 1.00 53.88 228 SER A O 1
ATOM 1686 N N . GLY A 1 229 ? 21.116 -2.450 13.343 1.00 54.69 229 GLY A N 1
ATOM 1687 C CA . GLY A 1 229 ? 21.004 -2.525 14.809 1.00 54.69 229 GLY A CA 1
ATOM 1688 C C . GLY A 1 229 ? 19.836 -3.375 15.337 1.00 54.69 229 GLY A C 1
ATOM 1689 O O . GLY A 1 229 ? 19.598 -3.397 16.542 1.00 54.69 229 GLY A O 1
ATOM 1690 N N . SER A 1 230 ? 19.059 -4.033 14.467 1.00 54.62 230 SER A N 1
ATOM 1691 C CA . SER A 1 230 ? 17.894 -4.837 14.875 1.00 54.62 230 SER A CA 1
ATOM 1692 C C . SER A 1 230 ? 18.285 -6.266 15.295 1.00 54.62 230 SER A C 1
ATOM 1694 O O . SER A 1 230 ? 19.076 -6.895 14.598 1.00 54.62 230 SER A O 1
ATOM 1696 N N . PRO A 1 231 ? 17.679 -6.838 16.357 1.00 50.84 231 PRO A N 1
ATOM 1697 C CA . PRO A 1 231 ? 17.902 -8.228 16.782 1.00 50.84 231 PRO A CA 1
ATOM 1698 C C . PRO A 1 231 ? 17.304 -9.288 15.835 1.00 50.84 231 PRO A C 1
ATOM 1700 O O . PRO A 1 231 ? 17.438 -10.484 16.084 1.00 50.84 231 PRO A O 1
ATOM 1703 N N . THR A 1 232 ? 16.621 -8.880 14.761 1.00 54.00 232 THR A N 1
ATOM 1704 C CA . THR A 1 232 ? 16.079 -9.804 13.753 1.00 54.00 232 THR A CA 1
ATOM 1705 C C . THR A 1 232 ? 17.083 -10.030 12.619 1.00 54.00 232 THR A C 1
ATOM 1707 O O . THR A 1 232 ? 17.749 -9.076 12.210 1.00 54.00 232 THR A O 1
ATOM 1710 N N . PRO A 1 233 ? 17.208 -11.262 12.082 1.00 56.12 233 PRO A N 1
ATOM 1711 C CA . PRO A 1 233 ? 18.117 -11.528 10.974 1.00 56.12 233 PRO A CA 1
ATOM 1712 C C . PRO A 1 233 ? 17.763 -10.626 9.780 1.00 56.12 233 PRO A C 1
ATOM 1714 O O . PRO A 1 233 ? 16.583 -10.505 9.430 1.00 56.12 233 PRO A O 1
ATOM 1717 N N . PRO A 1 234 ? 18.751 -9.964 9.151 1.00 62.22 234 PRO A N 1
ATOM 1718 C CA . PRO A 1 234 ? 18.487 -9.019 8.080 1.00 62.22 234 PRO A CA 1
ATOM 1719 C C . PRO A 1 234 ? 17.866 -9.743 6.882 1.00 62.22 234 PRO A C 1
ATOM 1721 O O . PRO A 1 234 ? 18.503 -10.565 6.230 1.00 62.22 234 PRO A O 1
ATOM 1724 N N . CYS A 1 235 ? 16.613 -9.407 6.566 1.00 68.25 235 CYS A N 1
ATOM 1725 C CA . CYS A 1 235 ? 15.970 -9.848 5.332 1.00 68.25 235 CYS A CA 1
ATOM 1726 C C . CYS A 1 235 ? 16.739 -9.260 4.129 1.00 68.25 235 CYS A C 1
ATOM 1728 O O . CYS A 1 235 ? 16.917 -8.031 4.102 1.00 68.25 235 CYS A O 1
ATOM 1730 N N . PRO A 1 236 ? 17.201 -10.081 3.165 1.00 79.06 236 PRO A N 1
ATOM 1731 C CA . PRO A 1 236 ? 18.022 -9.616 2.053 1.00 79.06 236 PRO A CA 1
ATOM 1732 C C . PRO A 1 236 ? 17.240 -8.661 1.146 1.00 79.06 236 PRO A C 1
ATOM 1734 O O . PRO A 1 236 ? 16.085 -8.916 0.789 1.00 79.06 236 PRO A O 1
ATOM 1737 N N . SER A 1 237 ? 17.877 -7.556 0.757 1.00 83.19 237 SER A N 1
ATOM 1738 C CA . SER A 1 237 ? 17.320 -6.634 -0.238 1.00 83.19 237 SER A CA 1
ATOM 1739 C C . SER A 1 237 ? 17.187 -7.344 -1.592 1.00 83.19 237 SER A C 1
ATOM 1741 O O . SER A 1 237 ? 18.050 -8.158 -1.929 1.00 83.19 237 SER A O 1
ATOM 1743 N N . PRO A 1 238 ? 16.120 -7.081 -2.368 1.00 87.62 238 PRO A N 1
ATOM 1744 C CA . PRO A 1 238 ? 15.958 -7.700 -3.678 1.00 87.62 238 PRO A CA 1
ATOM 1745 C C . PRO A 1 238 ? 17.037 -7.217 -4.651 1.00 87.62 238 PRO A C 1
ATOM 1747 O O . PRO A 1 238 ? 17.488 -6.073 -4.581 1.00 87.62 238 PRO A O 1
ATOM 1750 N N . THR A 1 239 ? 17.432 -8.096 -5.565 1.00 91.06 239 THR A N 1
ATOM 1751 C CA . THR A 1 239 ? 18.342 -7.758 -6.667 1.00 91.06 239 THR A CA 1
ATOM 1752 C C . THR A 1 239 ? 17.607 -7.015 -7.787 1.00 91.06 239 THR A C 1
ATOM 1754 O O . THR A 1 239 ? 16.377 -7.062 -7.872 1.00 91.06 239 THR A O 1
ATOM 1757 N N . ALA A 1 240 ? 18.355 -6.361 -8.680 1.00 86.94 240 ALA A N 1
ATOM 1758 C CA . ALA A 1 240 ? 17.788 -5.688 -9.847 1.00 86.94 240 ALA A CA 1
ATOM 1759 C C . ALA A 1 240 ? 17.007 -6.652 -10.753 1.00 86.94 240 ALA A C 1
ATOM 1761 O O . ALA A 1 240 ? 15.871 -6.358 -11.111 1.00 86.94 240 ALA A O 1
ATOM 1762 N N . GLY A 1 241 ? 17.551 -7.844 -11.028 1.00 84.00 241 GLY A N 1
ATOM 1763 C CA . GLY A 1 241 ? 16.862 -8.860 -11.834 1.00 84.00 241 GLY A CA 1
ATOM 1764 C C . GLY A 1 241 ? 15.565 -9.366 -11.192 1.00 84.00 241 GLY A C 1
ATOM 1765 O O . GLY A 1 241 ? 14.583 -9.633 -11.880 1.00 84.00 241 GLY A O 1
ATOM 1766 N N . GLU A 1 242 ? 15.500 -9.444 -9.860 1.00 88.88 242 GLU A N 1
ATOM 1767 C CA . GLU A 1 242 ? 14.260 -9.803 -9.161 1.00 88.88 242 GLU A CA 1
ATOM 1768 C C . GLU A 1 242 ? 13.212 -8.686 -9.219 1.00 88.88 242 GLU A C 1
ATOM 1770 O O . GLU A 1 242 ? 12.018 -8.969 -9.351 1.00 88.88 242 GLU A O 1
ATOM 1775 N N . LEU A 1 243 ? 13.644 -7.424 -9.137 1.00 87.50 243 LEU A N 1
ATOM 1776 C CA . LEU A 1 243 ? 12.778 -6.259 -9.320 1.00 87.50 243 LEU A CA 1
ATOM 1777 C C . LEU A 1 243 ? 12.253 -6.178 -10.752 1.00 87.50 243 LEU A C 1
ATOM 1779 O O . LEU A 1 243 ? 11.060 -5.942 -10.937 1.00 87.50 243 LEU A O 1
ATOM 1783 N N . GLU A 1 244 ? 13.100 -6.432 -11.745 1.00 88.25 244 GLU A N 1
ATOM 1784 C CA . GLU A 1 244 ? 12.725 -6.466 -13.157 1.00 88.25 244 GLU A CA 1
ATOM 1785 C C . GLU A 1 244 ? 11.702 -7.577 -13.409 1.00 88.25 244 GLU A C 1
ATOM 1787 O O . GLU A 1 244 ? 10.588 -7.301 -13.858 1.00 88.25 244 GLU A O 1
ATOM 1792 N N . ALA A 1 245 ? 12.021 -8.818 -13.027 1.00 84.88 245 ALA A N 1
ATOM 1793 C CA . ALA A 1 245 ? 11.130 -9.961 -13.203 1.00 84.88 245 ALA A CA 1
ATOM 1794 C C . ALA A 1 245 ? 9.767 -9.733 -12.530 1.00 84.88 245 ALA A C 1
ATOM 1796 O O . ALA A 1 245 ? 8.713 -10.047 -13.093 1.00 84.88 245 ALA A O 1
ATOM 1797 N N . PHE A 1 246 ? 9.765 -9.148 -11.329 1.00 88.00 246 PHE A N 1
ATOM 1798 C CA . PHE A 1 246 ? 8.530 -8.799 -10.637 1.00 88.00 246 PHE A CA 1
ATOM 1799 C C . PHE A 1 246 ? 7.770 -7.666 -11.342 1.00 88.00 246 PHE A C 1
ATOM 1801 O O . PHE A 1 246 ? 6.548 -7.742 -11.468 1.00 88.00 246 PHE A O 1
ATOM 1808 N N . THR A 1 247 ? 8.467 -6.645 -11.842 1.00 87.31 247 THR A N 1
ATOM 1809 C CA . THR A 1 247 ? 7.878 -5.517 -12.579 1.00 87.31 247 THR A CA 1
ATOM 1810 C C . THR A 1 247 ? 7.220 -5.982 -13.872 1.00 87.31 247 THR A C 1
ATOM 1812 O O . THR A 1 247 ? 6.047 -5.678 -14.093 1.00 87.31 247 THR A O 1
ATOM 1815 N N . VAL A 1 248 ? 7.916 -6.793 -14.675 1.00 86.62 248 VAL A N 1
ATOM 1816 C CA . VAL A 1 248 ? 7.386 -7.406 -15.905 1.00 86.62 248 VAL A CA 1
ATOM 1817 C C . VAL A 1 248 ? 6.140 -8.227 -15.595 1.00 86.62 248 VAL A C 1
ATOM 1819 O O . VAL A 1 248 ? 5.096 -8.061 -16.228 1.00 86.62 248 VAL A O 1
ATOM 1822 N N . LYS A 1 249 ? 6.208 -9.060 -14.552 1.00 85.88 249 LYS A N 1
ATOM 1823 C CA . LYS A 1 249 ? 5.072 -9.863 -14.104 1.00 85.88 249 LYS A CA 1
ATOM 1824 C C . LYS A 1 249 ? 3.867 -9.006 -13.713 1.00 85.88 249 LYS A C 1
ATOM 1826 O O . LYS A 1 249 ? 2.743 -9.338 -14.088 1.00 85.88 249 LYS A O 1
ATOM 1831 N N . VAL A 1 250 ? 4.067 -7.926 -12.954 1.00 86.81 250 VAL A N 1
ATOM 1832 C CA . VAL A 1 250 ? 2.982 -7.021 -12.539 1.00 86.81 250 VAL A CA 1
ATOM 1833 C C . VAL A 1 250 ? 2.400 -6.283 -13.741 1.00 86.81 250 VAL A C 1
ATOM 1835 O O . VAL A 1 250 ? 1.175 -6.212 -13.861 1.00 86.81 250 VAL A O 1
ATOM 1838 N N . ALA A 1 251 ? 3.242 -5.767 -14.638 1.00 85.62 251 ALA A N 1
ATOM 1839 C CA . ALA A 1 251 ? 2.811 -5.086 -15.853 1.00 85.62 251 ALA A CA 1
ATOM 1840 C C . ALA A 1 251 ? 1.941 -6.002 -16.726 1.00 85.62 251 ALA A C 1
ATOM 1842 O O . ALA A 1 251 ? 0.837 -5.609 -17.093 1.00 85.62 251 ALA A O 1
ATOM 1843 N N . ALA A 1 252 ? 2.367 -7.249 -16.951 1.00 82.75 252 ALA A N 1
ATOM 1844 C CA . ALA A 1 252 ? 1.607 -8.241 -17.709 1.00 82.75 252 ALA A CA 1
ATOM 1845 C C . ALA A 1 252 ? 0.294 -8.640 -17.010 1.00 82.75 252 ALA A C 1
ATOM 1847 O O . ALA A 1 252 ? -0.782 -8.584 -17.604 1.00 82.75 252 ALA A O 1
ATOM 1848 N N . ALA A 1 253 ? 0.345 -8.979 -15.717 1.00 80.50 253 ALA A N 1
ATOM 1849 C CA . ALA A 1 253 ? -0.841 -9.393 -14.962 1.00 80.50 253 ALA A CA 1
ATOM 1850 C C . ALA A 1 253 ? -1.884 -8.272 -14.815 1.00 80.50 253 ALA A C 1
ATOM 1852 O O . ALA A 1 253 ? -3.067 -8.535 -14.604 1.00 80.50 253 ALA A O 1
ATOM 1853 N N . THR A 1 254 ? -1.452 -7.014 -14.909 1.00 84.44 254 THR A N 1
ATOM 1854 C CA . THR A 1 254 ? -2.320 -5.836 -14.825 1.00 84.44 254 THR A CA 1
ATOM 1855 C C . THR A 1 254 ? -2.412 -5.086 -16.148 1.00 84.44 254 THR A C 1
ATOM 1857 O O . THR A 1 254 ? -2.760 -3.909 -16.139 1.00 84.44 254 THR A O 1
ATOM 1860 N N . ALA A 1 255 ? -2.147 -5.754 -17.278 1.00 82.44 255 ALA A N 1
ATOM 1861 C CA . ALA A 1 255 ? -1.909 -5.112 -18.569 1.00 82.44 255 ALA A CA 1
ATOM 1862 C C . ALA A 1 255 ? -2.977 -4.089 -18.973 1.00 82.44 255 ALA A C 1
ATOM 1864 O O . ALA A 1 255 ? -2.656 -3.003 -19.453 1.00 82.44 255 ALA A O 1
ATOM 1865 N N . TRP A 1 256 ? -4.245 -4.415 -18.716 1.00 85.25 256 TRP A N 1
ATOM 1866 C CA . TRP A 1 256 ? -5.397 -3.590 -19.076 1.00 85.25 256 TRP A CA 1
ATOM 1867 C C . TRP A 1 256 ? -5.751 -2.494 -18.066 1.00 85.25 256 TRP A C 1
ATOM 1869 O O . TRP A 1 256 ? -6.658 -1.702 -18.329 1.00 85.25 256 TRP A O 1
ATOM 1879 N N . ASN A 1 257 ? -5.058 -2.430 -16.931 1.00 86.25 257 ASN A N 1
ATOM 1880 C CA . ASN A 1 257 ? -5.318 -1.445 -15.893 1.00 86.25 257 ASN A CA 1
ATOM 1881 C C . ASN A 1 257 ? -4.610 -0.121 -16.195 1.00 86.25 257 ASN A C 1
ATOM 1883 O O . ASN A 1 257 ? -3.526 -0.078 -16.778 1.00 86.25 257 ASN A O 1
ATOM 1887 N N . GLU A 1 258 ? -5.218 0.969 -15.730 1.00 86.19 258 GLU A N 1
ATOM 1888 C CA . GLU A 1 258 ? -4.555 2.267 -15.641 1.00 86.19 258 GLU A CA 1
ATOM 1889 C C . GLU A 1 258 ? -3.885 2.414 -14.275 1.00 86.19 258 GLU A C 1
ATOM 1891 O O . GLU A 1 258 ? -4.495 2.135 -13.232 1.00 86.19 258 GLU A O 1
ATOM 1896 N N . SER A 1 259 ? -2.644 2.898 -14.276 1.00 87.50 259 SER A N 1
ATOM 1897 C CA . SER A 1 259 ? -1.928 3.214 -13.047 1.00 87.50 259 SER A CA 1
ATOM 1898 C C . SER A 1 259 ? -2.605 4.357 -12.283 1.00 87.50 259 SER A C 1
ATOM 1900 O O . SER A 1 259 ? -3.311 5.203 -12.848 1.00 87.50 259 SER A O 1
ATOM 1902 N N . SER A 1 260 ? -2.387 4.416 -10.966 1.00 85.38 260 SER A N 1
ATOM 1903 C CA . SER A 1 260 ? -2.936 5.509 -10.155 1.00 85.38 260 SER A CA 1
ATOM 1904 C C . SER A 1 260 ? -2.399 6.870 -10.592 1.00 85.38 260 SER A C 1
ATOM 1906 O O . SER A 1 260 ? -3.146 7.841 -10.604 1.00 85.38 260 SER A O 1
ATOM 1908 N N . MET A 1 261 ? -1.125 6.931 -10.984 1.00 85.94 261 MET A N 1
ATOM 1909 C CA . MET A 1 261 ? -0.474 8.171 -11.397 1.00 85.94 261 MET A CA 1
ATOM 1910 C C . MET A 1 261 ? -1.019 8.684 -12.738 1.00 85.94 261 MET A C 1
ATOM 1912 O O . MET A 1 261 ? -1.317 9.871 -12.848 1.00 85.94 261 MET A O 1
ATOM 1916 N N . LEU A 1 262 ? -1.250 7.802 -13.721 1.00 87.69 262 LEU A N 1
ATOM 1917 C CA . LEU A 1 262 ? -1.888 8.172 -14.991 1.00 87.69 262 LEU A CA 1
ATOM 1918 C C . LEU A 1 262 ? -3.309 8.714 -14.776 1.00 87.69 262 LEU A C 1
ATOM 1920 O O . LEU A 1 262 ? -3.687 9.737 -15.353 1.00 87.69 262 LEU A O 1
ATOM 1924 N N . ARG A 1 263 ? -4.095 8.056 -13.916 1.00 87.81 263 ARG A N 1
ATOM 1925 C CA . ARG A 1 263 ? -5.442 8.518 -13.555 1.00 87.81 263 ARG A CA 1
ATOM 1926 C C . ARG A 1 263 ? -5.427 9.901 -12.903 1.00 87.81 263 ARG A C 1
ATOM 1928 O O . ARG A 1 263 ? -6.238 10.750 -13.275 1.00 87.81 263 ARG A O 1
ATOM 1935 N N . ASP A 1 264 ? -4.519 10.121 -11.953 1.00 84.31 264 ASP A N 1
ATOM 1936 C CA . ASP A 1 264 ? -4.382 11.397 -11.245 1.00 84.31 264 ASP A CA 1
ATOM 1937 C C . ASP A 1 264 ? -3.924 12.512 -12.209 1.00 84.31 264 ASP A C 1
ATOM 1939 O O . ASP A 1 264 ? -4.511 13.595 -12.216 1.00 84.31 264 ASP A O 1
ATOM 1943 N N . GLY A 1 265 ? -2.968 12.230 -13.104 1.00 83.88 265 GLY A N 1
ATOM 1944 C CA . GLY A 1 265 ? -2.516 13.168 -14.139 1.00 83.88 265 GLY A CA 1
ATOM 1945 C C . GLY A 1 265 ? -3.634 13.593 -15.098 1.00 83.88 265 GLY A C 1
ATOM 1946 O O . GLY A 1 265 ? -3.808 14.781 -15.374 1.00 83.88 265 GLY A O 1
ATOM 1947 N N . ARG A 1 266 ? -4.476 12.648 -15.540 1.00 83.56 266 ARG A N 1
ATOM 1948 C CA . ARG A 1 266 ? -5.652 12.949 -16.379 1.00 83.56 266 ARG A CA 1
ATOM 1949 C C . ARG A 1 266 ? -6.707 13.780 -15.644 1.00 83.56 266 ARG A C 1
ATOM 1951 O O . ARG A 1 266 ? -7.311 14.674 -16.239 1.00 83.56 266 ARG A O 1
ATOM 1958 N N . ALA A 1 267 ? -6.933 13.508 -14.359 1.00 75.75 267 ALA A N 1
ATOM 1959 C CA . ALA A 1 267 ? -7.855 14.287 -13.534 1.00 75.75 267 ALA A CA 1
ATOM 1960 C C . ALA A 1 267 ? -7.342 15.719 -13.280 1.00 75.75 267 ALA A C 1
ATOM 1962 O O . ALA A 1 267 ? -8.135 16.663 -13.288 1.00 75.75 267 ALA A O 1
ATOM 1963 N N . GLY A 1 268 ? -6.027 15.890 -13.107 1.00 66.38 268 GLY A N 1
ATOM 1964 C CA . GLY A 1 268 ? -5.369 17.192 -12.964 1.00 66.38 268 GLY A CA 1
ATOM 1965 C C . GLY A 1 268 ? -5.411 18.033 -14.242 1.00 66.38 268 GLY A C 1
ATOM 1966 O O . GLY A 1 268 ? -5.761 19.212 -14.185 1.00 66.38 268 GLY A O 1
ATOM 1967 N N . GLY A 1 269 ? -5.168 17.422 -15.408 1.00 54.19 269 GLY A N 1
ATOM 1968 C CA . GLY A 1 269 ? -5.235 18.106 -16.707 1.00 54.19 269 GLY A CA 1
ATOM 1969 C C . GLY A 1 269 ? -6.621 18.680 -17.033 1.00 54.19 269 GLY A C 1
ATOM 1970 O O . GLY A 1 269 ? -6.731 19.773 -17.585 1.00 54.19 269 GLY A O 1
ATOM 1971 N N . ARG A 1 270 ? -7.701 18.011 -16.602 1.00 50.28 270 ARG A N 1
ATOM 1972 C CA . ARG A 1 270 ? -9.083 18.499 -16.785 1.00 50.28 270 ARG A CA 1
ATOM 1973 C C . ARG A 1 270 ? -9.441 19.726 -15.941 1.00 50.28 270 ARG A C 1
ATOM 1975 O O . ARG A 1 270 ? -10.384 20.427 -16.291 1.00 50.28 270 ARG A O 1
ATOM 1982 N N . ARG A 1 271 ? -8.713 20.017 -14.857 1.00 47.44 271 ARG A N 1
ATOM 1983 C CA . ARG A 1 271 ? -8.929 21.232 -14.046 1.00 47.44 271 ARG A CA 1
ATOM 1984 C C . ARG A 1 271 ? -8.155 22.454 -14.560 1.00 47.44 271 ARG A C 1
ATOM 1986 O O . ARG A 1 271 ? -8.531 23.569 -14.219 1.00 47.44 271 ARG A O 1
ATOM 1993 N N . GLY A 1 272 ? -7.126 22.263 -15.389 1.00 40.38 272 GLY A N 1
ATOM 1994 C CA . GLY A 1 272 ? -6.305 23.351 -15.945 1.00 40.38 272 GLY A CA 1
ATOM 1995 C C . GLY A 1 272 ? -6.806 23.948 -17.268 1.00 40.38 272 GLY A C 1
ATOM 1996 O O . GLY A 1 272 ? -6.421 25.059 -17.612 1.00 40.38 272 GLY A O 1
ATOM 1997 N N . GLY A 1 273 ? -7.677 23.249 -18.006 1.00 37.69 273 GLY A N 1
ATOM 1998 C CA . GLY A 1 273 ? -8.130 23.663 -19.346 1.00 37.69 273 GLY A CA 1
ATOM 1999 C C . GLY A 1 273 ? -9.351 24.594 -19.402 1.00 37.69 273 GLY A C 1
ATOM 2000 O O . GLY A 1 273 ? -9.754 24.995 -20.486 1.00 37.69 273 GLY A O 1
ATOM 2001 N N . GLY A 1 274 ? -9.963 24.942 -18.265 1.00 37.09 274 GLY A N 1
ATOM 2002 C CA . GLY A 1 274 ? -11.254 25.649 -18.218 1.00 37.09 274 GLY A CA 1
ATOM 2003 C C . GLY A 1 274 ? -11.201 27.181 -18.212 1.00 37.09 274 GLY A C 1
ATOM 2004 O O . GLY A 1 274 ? -12.199 27.807 -17.871 1.00 37.09 274 GLY A O 1
ATOM 2005 N N . ARG A 1 275 ? -10.060 27.815 -18.512 1.00 41.81 275 ARG A N 1
ATOM 2006 C CA . ARG A 1 275 ? -9.920 29.278 -18.377 1.00 41.81 275 ARG A CA 1
ATOM 2007 C C . ARG A 1 275 ? -9.164 29.931 -19.535 1.00 41.81 275 ARG A C 1
ATOM 2009 O O . ARG A 1 275 ? -8.197 30.649 -19.321 1.00 41.81 275 ARG A O 1
ATOM 2016 N N . ARG A 1 276 ? -9.621 29.708 -20.768 1.00 46.41 276 ARG A N 1
ATOM 2017 C CA . ARG A 1 276 ? -9.346 30.604 -21.906 1.00 46.41 276 ARG A CA 1
ATOM 2018 C C . ARG A 1 276 ? -10.523 30.602 -22.881 1.00 46.41 276 ARG A C 1
ATOM 2020 O O . ARG A 1 276 ? -10.601 29.720 -23.726 1.00 46.41 276 ARG A O 1
ATOM 2027 N N . SER A 1 277 ? -11.426 31.571 -22.722 1.00 39.25 277 SER A N 1
ATOM 2028 C CA . SER A 1 277 ? -12.129 32.324 -23.784 1.00 39.25 277 SER A CA 1
ATOM 2029 C C . SER A 1 277 ? -13.424 32.939 -23.240 1.00 39.25 277 SER A C 1
ATOM 2031 O O . SER A 1 277 ? -14.422 32.249 -23.091 1.00 39.25 277 SER A O 1
ATOM 2033 N N . SER A 1 278 ? -13.380 34.236 -22.931 1.00 37.19 278 SER A N 1
ATOM 2034 C CA . SER A 1 278 ? -14.449 35.213 -23.200 1.00 37.19 278 SER A CA 1
ATOM 2035 C C . SER A 1 278 ? -14.099 36.520 -22.488 1.00 37.19 278 SER A C 1
ATOM 2037 O O . SER A 1 278 ? -14.329 36.632 -21.286 1.00 37.19 278 SER A O 1
ATOM 2039 N N . THR A 1 279 ? -13.463 37.426 -23.226 1.00 39.56 279 THR A N 1
ATOM 2040 C CA . THR A 1 279 ? -13.747 38.868 -23.372 1.00 39.56 279 THR A CA 1
ATOM 2041 C C . THR A 1 279 ? -12.613 39.452 -24.190 1.00 39.56 279 THR A C 1
ATOM 2043 O O . THR A 1 279 ? -11.457 39.307 -23.727 1.00 39.56 279 THR A O 1
#

InterPro domains:
  IPR008927 6-phosphogluconate dehydrogenase-like, C-terminal domain superfamily [SSF48179] (163-269)
  IPR013328 6-phosphogluconate dehydrogenase, domain 2 [G3DSA:1.10.1040.10] (166-271)
  IPR013332 Ketopantoate reductase, N-terminal domain [PF02558] (84-159)
  IPR013752 Ketopantoate reductase, C-terminal domain [PF08546] (163-268)
  IPR036291 NAD(P)-binding domain superfamily [SSF51735] (87-161)
  IPR050838 2-dehydropantoate 2-reductase-like [PTHR43765] (1-159)

Organism: NCBI:txid1027361